Protein AF-A0A1H7PG62-F1 (afdb_monomer)

Radius of gyration: 39.24 Å; Cα contacts (8 Å, |Δi|>4): 156; chains: 1; bounding box: 81×59×116 Å

Secondary structure (DSSP, 8-state):
------PPPHHHHHHHHHHHHHHHHHHHHHHHHHHHHHHHHHHHHHHHHHHHHHHHH-S-TT--S---HHHHHHHHHHHHHHHHHHHHHHHHHHHHHHHHHHHHHHHHSTTHHHHHT--HHHHHHHHHHHHHHHHHHHHHHHHHHHHHHHHHHHHHHHHS-GGG----TTS-HHHHHHHHHHHHHHHHHHH-TTSHHHHHHHHHHHHHHHHHHHTTSTT----HHHHHHHHHHHHHHHHHHHHHHHTS------

Sequence (254 aa):
MTLPARFRSLDRDRETDLDRLGPLYRHLEQALAGIERESAGLSRRLDEARTRAAALLGNEDGIYFEREPADEARLVEAEAQMMAAFRRLEQLRAQRSMLAAWRTEIEDTGIGGALRGGTRASRWLSRLVRLVRARMAAIRRLSRFSGWALMLVIVYATLSGIEQRPSVSWLIPDLERGLAFLAAAAAFAIGYPRQRFLIFAVGLAAVISLELAQNWSPTRHGTIHDVWIKAIGLGLGFALVSGVERLKPSARSL

Solvent-accessible surface area (backbone atoms only — not comparable to full-atom values): 14200 Å² total; per-residue (Å²): 137,81,78,84,75,80,71,82,54,69,69,61,52,51,51,52,50,47,64,64,45,42,62,54,55,52,51,50,53,51,49,51,54,46,48,51,52,51,46,56,54,52,50,52,53,47,52,54,51,51,53,51,51,55,62,73,65,56,90,70,92,80,84,84,84,80,74,58,72,72,56,53,53,52,48,55,51,50,50,52,52,49,53,51,51,53,53,51,48,52,52,47,51,55,51,45,53,54,55,50,51,53,50,50,58,51,45,73,37,101,55,19,68,68,53,69,60,54,56,71,66,50,60,56,50,53,49,49,51,50,50,52,52,50,50,53,51,48,52,23,51,54,22,39,53,50,18,53,51,45,48,52,50,50,51,47,56,60,72,46,56,84,92,71,43,90,72,59,9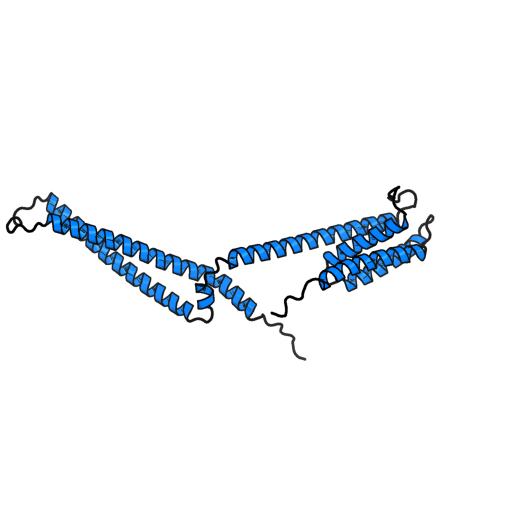4,89,56,57,74,61,55,53,46,17,50,51,30,16,52,27,29,30,22,38,36,59,34,37,72,90,46,40,69,59,52,51,54,53,48,51,52,47,49,53,52,54,36,59,55,25,59,75,38,98,88,45,72,54,50,74,66,60,46,51,40,36,50,49,15,31,50,50,16,41,47,53,59,55,48,61,58,68,70,50,78,76,94,78,85,131

Organism: NCBI:txid1036779

Mean predicted aligned error: 15.24 Å

Foldseek 3Di:
DDDPPVDDDPVVVLVVVCVVCLVVLVVLVVVLVVLVVVLVVLVVVLVVLVVVVVVVVDPDPDPPPDDDVVVVVVVVVSVVVSVVSVVVSVVSVVVNVVSVVVLVVCLPPPCNVVSVVNPPVVVVVVVVVVVVVVVLLVLLVVLVVVLVVLVVLLLCLLQDAPVPHDDDVPDDPLVVLLQSLLSSLLSNCSNCVPCSVVSLVVQLVVLVVSLVSQCVPPRGHRDPSSSVSSNNSNVNSSCVNVVVVVPPPPPPDD

Structure (mmCIF, N/CA/C/O backbone):
data_AF-A0A1H7PG62-F1
#
_entry.id   AF-A0A1H7PG62-F1
#
loop_
_atom_site.group_PDB
_atom_site.id
_atom_site.type_symbol
_atom_site.label_atom_id
_atom_site.label_alt_id
_atom_site.label_comp_id
_atom_site.label_asym_id
_atom_site.label_entity_id
_atom_site.label_seq_id
_atom_site.pdbx_PDB_ins_code
_atom_site.Cartn_x
_atom_site.Cartn_y
_atom_site.Cartn_z
_atom_site.occupancy
_atom_site.B_iso_or_equiv
_atom_site.auth_seq_id
_atom_site.auth_comp_id
_atom_site.auth_asym_id
_atom_site.auth_atom_id
_atom_site.pdbx_PDB_model_num
ATOM 1 N N . MET A 1 1 ? 8.644 -34.314 -16.009 1.00 48.16 1 MET A N 1
ATOM 2 C CA . MET A 1 1 ? 7.999 -32.994 -16.189 1.00 48.16 1 MET A CA 1
ATOM 3 C C . MET A 1 1 ? 7.404 -32.558 -14.858 1.00 48.16 1 MET A C 1
ATOM 5 O O . MET A 1 1 ? 6.340 -33.031 -14.492 1.00 48.16 1 MET A O 1
ATOM 9 N N . THR A 1 2 ? 8.106 -31.724 -14.095 1.00 50.59 2 THR A N 1
ATOM 10 C CA . THR A 1 2 ? 7.569 -31.106 -12.877 1.00 50.59 2 THR A CA 1
ATOM 11 C C . THR A 1 2 ? 6.875 -29.808 -13.281 1.00 50.59 2 THR A C 1
ATOM 13 O O . THR A 1 2 ? 7.507 -28.890 -13.798 1.00 50.59 2 THR A O 1
ATOM 16 N N . LEU A 1 3 ? 5.552 -29.742 -13.126 1.00 51.62 3 LEU A N 1
ATOM 17 C CA . LEU A 1 3 ? 4.810 -28.496 -13.320 1.00 51.62 3 LEU A CA 1
ATOM 18 C C . LEU A 1 3 ? 5.378 -27.452 -12.343 1.00 51.62 3 LEU A C 1
ATOM 20 O O . LEU A 1 3 ? 5.393 -27.725 -11.140 1.00 51.62 3 LEU A O 1
ATOM 24 N N . PRO A 1 4 ? 5.828 -26.261 -12.786 1.00 55.72 4 PRO A N 1
ATOM 25 C CA . PRO A 1 4 ? 6.241 -25.217 -11.866 1.00 55.72 4 PRO A CA 1
ATOM 26 C C . PRO A 1 4 ? 4.971 -24.543 -11.341 1.00 55.72 4 PRO A C 1
ATOM 28 O O . PRO A 1 4 ? 4.639 -23.417 -11.711 1.00 55.72 4 PRO A O 1
ATOM 31 N N . ALA A 1 5 ? 4.215 -25.255 -10.507 1.00 60.06 5 ALA A N 1
ATOM 32 C CA . ALA A 1 5 ? 3.120 -24.670 -9.760 1.00 60.06 5 ALA A CA 1
ATOM 33 C C . ALA A 1 5 ? 3.737 -23.648 -8.803 1.00 60.06 5 ALA A C 1
ATOM 35 O O . ALA A 1 5 ? 4.385 -23.973 -7.808 1.00 60.06 5 ALA A O 1
ATOM 36 N N . ARG A 1 6 ? 3.627 -22.374 -9.174 1.00 63.31 6 ARG A N 1
ATOM 37 C CA . ARG A 1 6 ? 4.188 -21.263 -8.417 1.00 63.31 6 ARG A CA 1
ATOM 38 C C . ARG A 1 6 ? 3.235 -20.954 -7.267 1.00 63.31 6 ARG A C 1
ATOM 40 O O . ARG A 1 6 ? 2.427 -20.033 -7.358 1.00 63.31 6 ARG A O 1
ATOM 47 N N . PHE A 1 7 ? 3.293 -21.768 -6.217 1.00 63.12 7 PHE A N 1
ATOM 48 C CA . PHE A 1 7 ? 2.479 -21.566 -5.025 1.00 63.12 7 PHE A CA 1
ATOM 49 C C . PHE A 1 7 ? 2.786 -20.205 -4.392 1.00 63.12 7 PHE A C 1
ATOM 51 O O . PHE A 1 7 ? 3.899 -19.667 -4.485 1.00 63.12 7 PHE A O 1
ATOM 58 N N . ARG A 1 8 ? 1.752 -19.601 -3.808 1.00 67.69 8 ARG A N 1
ATOM 59 C CA . ARG A 1 8 ? 1.872 -18.325 -3.111 1.00 67.69 8 ARG A CA 1
ATOM 60 C C . ARG A 1 8 ? 2.783 -18.500 -1.886 1.00 67.69 8 ARG A C 1
ATOM 62 O O . ARG A 1 8 ? 2.913 -19.588 -1.343 1.00 67.69 8 ARG A O 1
ATOM 69 N N . SER A 1 9 ? 3.502 -17.439 -1.521 1.00 80.31 9 SER A N 1
ATOM 70 C CA . SER A 1 9 ? 4.422 -17.470 -0.379 1.00 80.31 9 SER A CA 1
ATOM 71 C C . SER A 1 9 ? 3.637 -17.304 0.918 1.00 80.31 9 SER A C 1
ATOM 73 O O . SER A 1 9 ? 2.816 -16.388 0.991 1.00 80.31 9 SER A O 1
ATOM 75 N N . LEU A 1 10 ? 3.975 -18.087 1.945 1.00 76.69 10 LEU A N 1
ATOM 76 C CA . LEU A 1 10 ? 3.340 -18.047 3.270 1.00 76.69 10 LEU A CA 1
ATOM 77 C C . LEU A 1 10 ? 3.251 -16.626 3.853 1.00 76.69 10 LEU A C 1
ATOM 79 O O . LEU A 1 10 ? 2.226 -16.249 4.410 1.00 76.69 10 LEU A O 1
ATOM 83 N N . ASP A 1 11 ? 4.276 -15.795 3.644 1.00 70.00 11 ASP A N 1
ATOM 84 C CA . ASP A 1 11 ? 4.278 -14.402 4.116 1.00 70.00 11 ASP A CA 1
ATOM 85 C C . ASP A 1 11 ? 3.195 -13.536 3.460 1.00 70.00 11 ASP A C 1
ATOM 87 O O . ASP A 1 11 ? 2.606 -12.674 4.106 1.00 70.00 11 ASP A O 1
ATOM 91 N N . ARG A 1 12 ? 2.891 -13.779 2.178 1.00 71.88 12 ARG A N 1
ATOM 92 C CA . ARG A 1 12 ? 1.843 -13.034 1.463 1.00 71.88 12 ARG A CA 1
ATOM 93 C C . ARG A 1 12 ? 0.452 -13.496 1.856 1.00 71.88 12 ARG A C 1
ATOM 95 O O . ARG A 1 12 ? -0.483 -12.707 1.739 1.00 71.88 12 ARG A O 1
ATOM 102 N N . ASP A 1 13 ? 0.298 -14.763 2.221 1.00 80.19 13 ASP A N 1
ATOM 103 C CA . ASP A 1 13 ? -0.968 -15.287 2.737 1.00 80.19 13 ASP A CA 1
ATOM 104 C C . ASP A 1 13 ? -1.240 -14.692 4.115 1.00 80.19 13 ASP A C 1
ATOM 106 O O . ASP A 1 13 ? -2.254 -14.021 4.286 1.00 80.19 13 ASP A O 1
ATOM 110 N N . ARG A 1 14 ? -0.244 -14.734 5.011 1.00 79.38 14 ARG A N 1
ATOM 111 C CA . ARG A 1 14 ? -0.286 -14.050 6.312 1.00 79.38 14 ARG A CA 1
ATOM 112 C C . ARG A 1 14 ? -0.610 -12.560 6.196 1.00 79.38 14 ARG A C 1
ATOM 114 O O . ARG A 1 14 ? -1.461 -12.069 6.927 1.00 79.38 14 ARG A O 1
ATOM 121 N N . GLU A 1 15 ? 0.030 -11.830 5.278 1.00 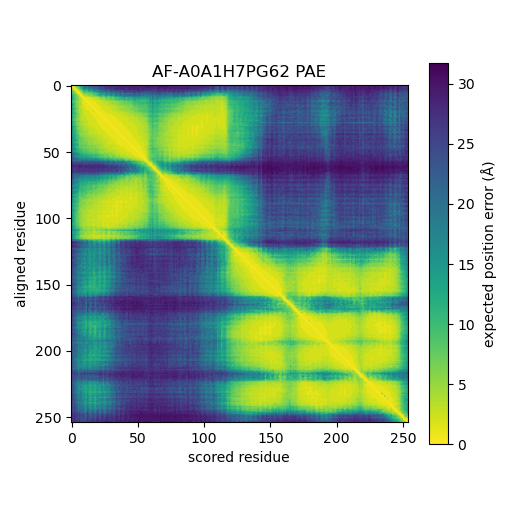76.00 15 GLU A N 1
ATOM 122 C CA . GLU A 1 15 ? -0.257 -10.402 5.054 1.00 76.00 15 GLU A CA 1
ATOM 123 C C . GLU A 1 15 ? -1.718 -10.172 4.633 1.00 76.00 15 GLU A C 1
ATOM 125 O O . GLU A 1 15 ? -2.379 -9.270 5.140 1.00 76.00 15 GLU A O 1
ATOM 130 N N . THR A 1 16 ? -2.254 -11.019 3.749 1.00 81.31 16 THR A N 1
ATOM 131 C CA . THR A 1 16 ? -3.657 -10.921 3.318 1.00 81.31 16 THR A CA 1
ATOM 132 C C . THR A 1 16 ? -4.640 -11.283 4.423 1.00 81.31 16 THR A C 1
ATOM 134 O O . THR A 1 16 ? -5.680 -10.636 4.536 1.00 81.31 16 THR A O 1
ATOM 137 N N . ASP A 1 17 ? -4.318 -12.270 5.253 1.00 83.31 17 ASP A N 1
ATOM 138 C CA . ASP A 1 17 ? -5.157 -12.654 6.386 1.00 83.31 17 ASP A CA 1
ATOM 139 C C . ASP A 1 17 ? -5.185 -11.548 7.446 1.00 83.31 17 ASP A C 1
ATOM 141 O O . ASP A 1 17 ? -6.256 -11.190 7.937 1.00 83.31 17 ASP A O 1
ATOM 145 N N . LEU A 1 18 ? -4.044 -10.909 7.722 1.00 82.94 18 LEU A N 1
ATOM 146 C CA . LEU A 1 18 ? -3.975 -9.743 8.607 1.00 82.94 18 LEU A CA 1
ATOM 147 C C . LEU A 1 18 ? -4.741 -8.536 8.052 1.00 82.94 18 LEU A C 1
ATOM 149 O O . LEU A 1 18 ? -5.418 -7.842 8.815 1.00 82.94 18 LEU A O 1
ATOM 153 N N . ASP A 1 19 ? -4.678 -8.290 6.742 1.00 81.38 19 ASP A N 1
ATOM 154 C CA . ASP A 1 19 ? -5.435 -7.212 6.096 1.00 81.38 19 ASP A CA 1
ATOM 155 C C . ASP A 1 19 ? -6.952 -7.439 6.183 1.00 81.38 19 ASP A C 1
ATOM 157 O O . ASP A 1 19 ? -7.709 -6.487 6.397 1.00 81.38 19 ASP A O 1
ATOM 161 N N . ARG A 1 20 ? -7.403 -8.693 6.052 1.00 85.00 20 ARG A N 1
ATOM 162 C CA . ARG A 1 20 ? -8.822 -9.074 6.137 1.00 85.00 20 ARG A CA 1
ATOM 163 C C . ARG A 1 20 ? -9.346 -9.072 7.572 1.00 85.00 20 ARG A C 1
ATOM 165 O O . ARG A 1 20 ? -10.411 -8.515 7.828 1.00 85.00 20 ARG A O 1
ATOM 172 N N . LEU A 1 21 ? -8.612 -9.681 8.504 1.00 87.44 21 LEU A N 1
ATOM 173 C CA . LEU A 1 21 ? -9.067 -9.917 9.879 1.00 87.44 21 LEU A CA 1
ATOM 174 C C . LEU A 1 21 ? -8.742 -8.755 10.824 1.00 87.44 21 LEU A C 1
ATOM 176 O O . LEU A 1 21 ? -9.465 -8.517 11.789 1.00 87.44 21 LEU A O 1
ATOM 180 N N . GLY A 1 22 ? -7.705 -7.969 10.527 1.00 87.00 22 GLY A N 1
ATOM 181 C CA . GLY A 1 22 ? -7.295 -6.822 11.338 1.00 87.00 22 GLY A CA 1
ATOM 182 C C . GLY A 1 22 ? -8.402 -5.787 11.596 1.00 87.00 22 GLY A C 1
ATOM 183 O O . GLY A 1 22 ? -8.528 -5.320 12.730 1.00 87.00 22 GLY A O 1
ATOM 184 N N . PRO A 1 23 ? -9.210 -5.375 10.598 1.00 87.62 23 PRO A N 1
ATOM 185 C CA . PRO A 1 23 ? -10.358 -4.496 10.821 1.00 87.62 23 PRO A CA 1
ATOM 186 C C . PRO A 1 23 ? -11.420 -5.092 11.750 1.00 87.62 23 PRO A C 1
ATOM 188 O O . PRO A 1 23 ? -11.918 -4.370 12.611 1.00 87.62 23 PRO A O 1
ATOM 191 N N . LEU A 1 24 ? -11.721 -6.386 11.608 1.00 90.38 24 LEU A N 1
ATOM 192 C CA . LEU A 1 24 ? -12.716 -7.081 12.429 1.00 90.38 24 LEU A CA 1
ATOM 193 C C . LEU A 1 24 ? -12.254 -7.173 13.882 1.00 90.38 24 LEU A C 1
ATOM 195 O O . LEU A 1 24 ? -12.990 -6.778 14.782 1.00 90.38 24 LEU A O 1
ATOM 199 N N . TYR A 1 25 ? -10.999 -7.575 14.102 1.00 90.19 25 TYR A N 1
ATOM 200 C CA . TYR A 1 25 ? -10.407 -7.627 15.438 1.00 90.19 25 TYR A CA 1
ATOM 201 C C . TYR A 1 25 ? -10.409 -6.248 16.120 1.00 90.19 25 TYR A C 1
ATOM 203 O O . TYR A 1 25 ? -10.746 -6.123 17.292 1.00 90.19 25 TYR A O 1
ATOM 211 N N . ARG A 1 26 ? -10.128 -5.164 15.382 1.00 88.50 26 ARG A N 1
ATOM 212 C CA . ARG A 1 26 ? -10.239 -3.803 15.940 1.00 88.50 26 ARG A CA 1
ATOM 213 C C . ARG A 1 26 ? -11.667 -3.423 16.317 1.00 88.50 26 ARG A C 1
ATOM 215 O O . ARG A 1 26 ? -11.846 -2.715 17.302 1.00 88.50 26 ARG A O 1
ATOM 222 N N . HIS A 1 27 ? -12.658 -3.832 15.529 1.00 93.25 27 HIS A N 1
ATOM 223 C CA . HIS A 1 27 ? -14.054 -3.541 15.839 1.00 93.25 27 HIS A CA 1
ATOM 224 C C . HIS A 1 27 ? -14.521 -4.321 17.075 1.00 93.25 27 HIS A C 1
ATOM 226 O O . HIS A 1 27 ? -15.198 -3.754 17.928 1.00 93.25 27 HIS A O 1
ATOM 232 N N . LEU A 1 28 ? -14.065 -5.569 17.220 1.00 93.44 28 LEU A N 1
ATOM 233 C CA . LEU A 1 28 ? -14.249 -6.383 18.421 1.00 93.44 28 LEU A CA 1
ATOM 234 C C . LEU A 1 28 ? -13.672 -5.692 19.668 1.00 93.44 28 LEU A C 1
ATOM 236 O O . LEU A 1 28 ? -14.391 -5.494 20.645 1.00 93.44 28 LEU A O 1
ATOM 240 N N . GLU A 1 29 ? -12.413 -5.243 19.613 1.00 92.62 29 GLU A N 1
ATOM 241 C CA . GLU A 1 29 ? -11.776 -4.509 20.720 1.00 92.62 29 GLU A CA 1
ATOM 242 C C . GLU A 1 29 ? -12.514 -3.204 21.057 1.00 92.62 29 GLU A C 1
ATOM 244 O O . GLU A 1 29 ? -12.697 -2.858 22.225 1.00 92.62 29 GLU A O 1
ATOM 249 N N . GLN A 1 30 ? -12.974 -2.471 20.039 1.00 94.31 30 GLN A N 1
ATOM 250 C CA . GLN A 1 30 ? -13.764 -1.254 20.233 1.00 94.31 30 GLN A CA 1
ATOM 251 C C . GLN A 1 30 ? -15.110 -1.538 20.903 1.00 94.31 30 GLN A C 1
ATOM 253 O O . GLN A 1 30 ? -15.516 -0.766 21.774 1.00 94.31 30 GLN A O 1
ATOM 258 N N . ALA A 1 31 ? -15.786 -2.621 20.515 1.00 96.31 31 ALA A N 1
ATOM 259 C CA . ALA A 1 31 ? -17.048 -3.045 21.107 1.00 96.31 31 ALA A CA 1
ATOM 260 C C . ALA A 1 31 ? -16.864 -3.460 22.573 1.00 96.31 31 ALA A C 1
ATOM 262 O O . ALA A 1 31 ? -17.598 -2.974 23.432 1.00 96.31 31 ALA A O 1
ATOM 263 N N . LEU A 1 32 ? -15.834 -4.259 22.879 1.00 95.81 32 LEU A N 1
ATOM 264 C CA . LEU A 1 32 ? -15.470 -4.629 24.251 1.00 95.81 32 LEU A CA 1
ATOM 265 C C . LEU A 1 32 ? -15.210 -3.390 25.121 1.00 95.81 32 LEU A C 1
ATOM 267 O O . LEU A 1 32 ? -15.830 -3.236 26.173 1.00 95.81 32 LEU A O 1
ATOM 271 N N . ALA A 1 33 ? -14.381 -2.455 24.649 1.00 94.81 33 ALA A N 1
ATOM 272 C CA . ALA A 1 33 ? -14.114 -1.204 25.363 1.00 94.81 33 ALA A CA 1
ATOM 273 C C . ALA A 1 33 ? -15.368 -0.314 25.501 1.00 94.81 33 ALA A C 1
ATOM 275 O O . ALA A 1 33 ? -15.514 0.426 26.474 1.00 94.81 33 ALA A O 1
ATOM 276 N N . GLY A 1 34 ? -16.276 -0.351 24.521 1.00 97.12 34 GLY A N 1
ATOM 277 C CA . GLY A 1 34 ? -17.573 0.325 24.572 1.00 97.12 34 GLY A CA 1
ATOM 278 C C . GLY A 1 34 ? -18.464 -0.218 25.686 1.00 97.12 34 GLY A C 1
ATOM 279 O O . GLY A 1 34 ? -18.932 0.561 26.516 1.00 97.12 34 GLY A O 1
ATOM 280 N N . ILE A 1 35 ? -18.618 -1.542 25.745 1.00 97.44 35 ILE A N 1
ATOM 281 C CA . ILE A 1 35 ? -19.384 -2.246 26.781 1.00 97.44 35 ILE A CA 1
ATOM 282 C C . ILE A 1 35 ? -18.805 -1.959 28.170 1.00 97.44 35 ILE A C 1
ATOM 284 O O . ILE A 1 35 ? -19.553 -1.661 29.099 1.00 97.44 35 ILE A O 1
ATOM 288 N N . GLU A 1 36 ? -17.478 -1.983 28.323 1.00 96.69 36 GLU A N 1
ATOM 289 C CA . GLU A 1 36 ? -16.827 -1.661 29.598 1.00 96.69 36 GLU A CA 1
ATOM 290 C C . GLU A 1 36 ? -17.145 -0.238 30.062 1.00 96.69 36 GLU A C 1
ATOM 292 O O . GLU A 1 36 ? -17.580 -0.046 31.198 1.00 96.69 36 GLU A O 1
ATOM 297 N N . ARG A 1 37 ? -17.020 0.756 29.174 1.00 97.50 37 ARG A N 1
ATOM 298 C CA . ARG A 1 37 ? -17.374 2.149 29.493 1.00 97.50 37 ARG A CA 1
ATOM 299 C C . ARG A 1 37 ? -18.849 2.313 29.847 1.00 97.50 37 ARG A C 1
ATOM 301 O O . ARG A 1 37 ? -19.157 3.024 30.804 1.00 97.50 37 ARG A O 1
ATOM 308 N N . GLU A 1 38 ? -19.751 1.677 29.099 1.00 96.75 38 GLU A N 1
ATOM 309 C CA . GLU A 1 38 ? -21.191 1.730 29.376 1.00 96.75 38 GLU A CA 1
ATOM 310 C C . GLU A 1 38 ? -21.502 1.101 30.737 1.00 96.75 38 GLU A C 1
ATOM 312 O O . GLU A 1 38 ? -22.170 1.727 31.559 1.00 96.75 38 GLU A O 1
ATOM 317 N N . SER A 1 39 ? -20.949 -0.085 31.014 1.00 96.31 39 SER A N 1
ATOM 318 C CA . SER A 1 39 ? -21.141 -0.794 32.282 1.00 96.31 39 SER A CA 1
ATOM 319 C C . SER A 1 39 ? -20.614 0.006 33.481 1.00 96.31 39 SER A C 1
ATOM 321 O O . SER A 1 39 ? -21.334 0.175 34.463 1.00 96.31 39 SER A O 1
ATOM 323 N N . ALA A 1 40 ? -19.417 0.597 33.382 1.00 95.19 40 ALA A N 1
ATOM 324 C CA . ALA A 1 40 ? -18.850 1.460 34.418 1.00 95.19 40 ALA A CA 1
ATOM 325 C C . ALA A 1 40 ? -19.659 2.754 34.621 1.00 95.19 40 ALA A C 1
ATOM 327 O O . ALA A 1 40 ? -19.806 3.234 35.744 1.00 95.19 40 ALA A O 1
ATOM 328 N N . GLY A 1 41 ? -20.191 3.345 33.546 1.00 95.38 41 GLY A N 1
ATOM 329 C CA . GLY A 1 41 ? -21.073 4.510 33.640 1.00 95.38 41 GLY A CA 1
ATOM 330 C C . GLY A 1 41 ? -22.413 4.183 34.298 1.00 95.38 41 GLY A C 1
ATOM 331 O O . GLY A 1 41 ? -22.883 4.942 35.141 1.00 95.38 41 GLY A O 1
ATOM 332 N N . LEU A 1 42 ? -23.016 3.052 33.931 1.00 95.38 42 LEU A N 1
ATOM 333 C CA . LEU A 1 42 ? -24.302 2.615 34.464 1.00 95.38 42 LEU A CA 1
ATOM 334 C C . LEU A 1 42 ? -24.195 2.176 35.930 1.00 95.38 42 LEU A C 1
ATOM 336 O O . LEU A 1 42 ? -25.061 2.546 36.715 1.00 95.38 42 LEU A O 1
ATOM 340 N N . SER A 1 43 ? -23.118 1.478 36.310 1.00 94.88 43 SER A N 1
ATOM 341 C CA . SER A 1 43 ? -22.855 1.092 37.704 1.00 94.88 43 SER A CA 1
ATOM 342 C C . SER A 1 43 ? -22.741 2.315 38.611 1.00 94.88 43 SER A C 1
ATOM 344 O O . SER A 1 43 ? -23.437 2.382 39.614 1.00 94.88 43 SER A O 1
ATOM 346 N N . ARG A 1 44 ? -21.960 3.332 38.215 1.00 94.12 44 ARG A N 1
ATOM 347 C CA . ARG A 1 44 ? -21.835 4.573 39.000 1.00 94.12 44 ARG A CA 1
ATOM 348 C C . ARG A 1 44 ? -23.177 5.271 39.211 1.00 94.12 44 ARG A C 1
ATOM 350 O O . ARG A 1 44 ? -23.500 5.639 40.331 1.00 94.12 44 ARG A O 1
ATOM 357 N N . ARG A 1 45 ? -23.987 5.408 38.152 1.00 92.88 45 ARG A N 1
ATOM 358 C CA . ARG A 1 45 ? -25.323 6.023 38.259 1.00 92.88 45 ARG A CA 1
ATOM 359 C C . ARG A 1 45 ? -26.273 5.218 39.147 1.00 92.88 45 ARG A C 1
ATOM 361 O O . ARG A 1 45 ? -27.109 5.806 39.825 1.00 92.88 45 ARG A O 1
ATOM 368 N N . LEU A 1 46 ? -26.160 3.891 39.129 1.00 93.44 46 LEU A N 1
ATOM 369 C CA . LEU A 1 46 ? -26.943 3.010 39.990 1.00 93.44 46 LEU A CA 1
ATOM 370 C C . LEU A 1 46 ? -26.537 3.159 41.462 1.00 93.44 46 LEU A C 1
ATOM 372 O O . LEU A 1 46 ? -27.414 3.255 42.318 1.00 93.44 46 LEU A O 1
ATOM 376 N N . ASP A 1 47 ? -25.237 3.244 41.745 1.00 90.81 47 ASP A N 1
ATOM 377 C CA . ASP A 1 47 ? -24.723 3.496 43.094 1.00 90.81 47 ASP A CA 1
ATOM 378 C C . ASP A 1 47 ? -25.183 4.872 43.606 1.00 90.81 47 ASP A C 1
ATOM 380 O O . ASP A 1 47 ? -25.720 4.973 44.706 1.00 90.81 47 ASP A O 1
ATOM 384 N N . GLU A 1 48 ? -25.102 5.918 42.777 1.00 89.19 48 GLU A N 1
ATOM 385 C CA . GLU A 1 48 ? -25.615 7.260 43.095 1.00 89.19 48 GLU A CA 1
ATOM 386 C C . GLU A 1 48 ? -27.132 7.275 43.355 1.00 89.19 48 GLU A C 1
ATOM 388 O O . GLU A 1 48 ? -27.615 7.988 44.240 1.00 89.19 48 GLU A O 1
ATOM 393 N N . ALA A 1 49 ? -27.911 6.519 42.574 1.00 86.12 49 ALA A N 1
ATOM 394 C CA . ALA A 1 49 ? -29.348 6.370 42.794 1.00 86.12 49 ALA A CA 1
ATOM 395 C C . ALA A 1 49 ? -29.630 5.667 44.128 1.00 86.12 49 ALA A C 1
ATOM 397 O O . ALA A 1 49 ? -30.454 6.140 44.909 1.00 86.12 49 ALA A O 1
ATOM 398 N N . ARG A 1 50 ? -28.883 4.600 44.435 1.00 85.75 50 ARG A N 1
ATOM 399 C CA . ARG A 1 50 ? -29.004 3.850 45.688 1.00 85.75 50 ARG A CA 1
ATOM 400 C C . ARG A 1 50 ? -28.639 4.695 46.909 1.00 85.75 50 ARG A C 1
ATOM 402 O O . ARG A 1 50 ? -29.367 4.662 47.896 1.00 85.75 50 ARG A O 1
ATOM 409 N N . THR A 1 51 ? -27.555 5.469 46.853 1.00 87.12 51 THR A N 1
ATOM 410 C CA . THR A 1 51 ? -27.153 6.367 47.949 1.00 87.12 51 THR A CA 1
ATOM 411 C C . THR A 1 51 ? -28.199 7.452 48.199 1.00 87.12 51 THR A C 1
ATOM 413 O O . THR A 1 51 ? -28.521 7.731 49.351 1.00 87.12 51 THR A O 1
ATOM 416 N N . ARG A 1 52 ? -28.781 8.033 47.139 1.00 80.56 52 ARG A N 1
ATOM 417 C CA . ARG A 1 52 ? -29.869 9.016 47.278 1.00 80.56 52 ARG A CA 1
ATOM 418 C C . ARG A 1 52 ? -31.139 8.402 47.862 1.00 80.56 52 ARG A C 1
ATOM 420 O O . ARG A 1 52 ? -31.732 9.004 48.748 1.00 80.56 52 ARG A O 1
ATOM 427 N N . ALA A 1 53 ? -31.525 7.207 47.415 1.00 77.88 53 ALA A N 1
ATOM 428 C CA . ALA A 1 53 ? -32.669 6.491 47.977 1.00 77.88 53 ALA A CA 1
ATOM 429 C C . ALA A 1 53 ? -32.463 6.170 49.469 1.00 77.88 53 ALA A C 1
ATOM 431 O O . ALA A 1 53 ? -33.367 6.383 50.268 1.00 77.88 53 ALA A O 1
ATOM 432 N N . ALA A 1 54 ? -31.257 5.742 49.861 1.00 78.81 54 ALA A N 1
ATOM 433 C CA . ALA A 1 54 ? -30.915 5.499 51.263 1.00 78.81 54 ALA A CA 1
ATOM 434 C C . ALA A 1 54 ? -30.983 6.776 52.120 1.00 78.81 54 ALA A C 1
ATOM 436 O O . ALA A 1 54 ? -31.464 6.727 53.247 1.00 78.81 54 ALA A O 1
ATOM 437 N N . ALA A 1 55 ? -30.554 7.924 51.583 1.00 74.94 55 ALA A N 1
ATOM 438 C CA . ALA A 1 55 ? -30.664 9.208 52.275 1.00 74.94 55 ALA A CA 1
ATOM 439 C C . ALA A 1 55 ? -32.125 9.659 52.465 1.00 74.94 55 ALA A C 1
ATOM 441 O O . ALA A 1 55 ? -32.446 10.242 53.494 1.00 74.94 55 ALA A O 1
ATOM 442 N N . LEU A 1 56 ? -33.003 9.374 51.495 1.00 68.50 56 LEU A N 1
ATOM 443 C CA . LEU A 1 56 ? -34.436 9.689 51.570 1.00 68.50 56 LEU A CA 1
ATOM 444 C C . LEU A 1 56 ? -35.210 8.765 52.518 1.00 68.50 56 LEU A C 1
ATOM 446 O O . LEU A 1 56 ? -36.224 9.179 53.068 1.00 68.50 56 LEU A O 1
ATOM 450 N N . LEU A 1 57 ? -34.760 7.520 52.691 1.00 65.75 57 LEU A N 1
ATOM 451 C CA . LEU A 1 57 ? -35.394 6.561 53.597 1.00 65.75 57 LEU A CA 1
ATOM 452 C C . LEU A 1 57 ? -35.170 6.905 55.077 1.00 65.75 57 LEU A C 1
ATOM 454 O O . LEU A 1 57 ? -36.038 6.585 55.879 1.00 65.75 57 LEU A O 1
ATOM 458 N N . GLY A 1 58 ? -34.083 7.612 55.418 1.00 59.31 58 GLY A N 1
ATOM 459 C CA . GLY A 1 58 ? -33.798 8.049 56.789 1.00 59.31 58 GLY A CA 1
ATOM 460 C C . GLY A 1 58 ? -33.591 6.887 57.774 1.00 59.31 58 GLY A C 1
ATOM 461 O O . GLY A 1 58 ? -33.901 5.736 57.494 1.00 59.31 58 GLY A O 1
ATOM 462 N N . ASN A 1 59 ? -33.030 7.178 58.947 1.00 58.62 59 ASN A N 1
ATOM 463 C CA . ASN A 1 59 ? -32.848 6.199 60.033 1.00 58.62 59 ASN A CA 1
ATOM 464 C C . ASN A 1 59 ? -33.883 6.400 61.160 1.00 58.62 59 ASN A C 1
ATOM 466 O O . ASN A 1 59 ? -33.683 5.927 62.275 1.00 58.62 59 ASN A O 1
ATOM 470 N N . GLU A 1 60 ? -34.940 7.176 60.905 1.00 55.31 60 GLU A N 1
ATOM 471 C CA . GLU A 1 60 ? -35.934 7.539 61.913 1.00 55.31 60 GLU A CA 1
ATOM 472 C C . GLU A 1 60 ? -37.010 6.452 62.017 1.00 55.31 60 GLU A C 1
ATOM 474 O O . GLU A 1 60 ? -37.847 6.271 61.129 1.00 55.31 60 GLU A O 1
ATOM 479 N N . ASP A 1 61 ? -36.976 5.717 63.128 1.00 50.28 61 ASP A N 1
ATOM 480 C CA . ASP A 1 61 ? -38.000 4.749 63.509 1.00 50.28 61 ASP A CA 1
ATOM 481 C C . ASP A 1 61 ? -39.326 5.482 63.787 1.00 50.28 61 ASP A C 1
ATOM 483 O O . ASP A 1 61 ? -39.536 6.009 64.879 1.00 50.28 61 ASP A O 1
ATOM 487 N N . GLY A 1 62 ? -40.238 5.536 62.806 1.00 54.41 62 GLY A N 1
ATOM 488 C CA . GLY A 1 62 ? -41.625 5.941 63.082 1.00 54.41 62 GLY A CA 1
ATOM 489 C C . GLY A 1 62 ? -42.487 6.503 61.948 1.00 54.41 62 GLY A C 1
ATOM 490 O O . GLY A 1 62 ? -43.697 6.580 62.134 1.00 54.41 62 GLY A O 1
ATOM 491 N N . ILE A 1 63 ? -41.945 6.861 60.776 1.00 52.88 63 ILE A N 1
ATOM 492 C CA . ILE A 1 63 ? -42.701 7.599 59.732 1.00 52.88 63 ILE A CA 1
ATOM 493 C C . ILE A 1 63 ? -42.922 6.752 58.463 1.00 52.88 63 ILE A C 1
ATOM 495 O O . ILE A 1 63 ? -42.611 7.165 57.350 1.00 52.88 63 ILE A O 1
ATOM 499 N N . TYR A 1 64 ? -43.443 5.531 58.608 1.00 53.78 64 TYR A N 1
ATOM 500 C CA . TYR A 1 64 ? -43.761 4.663 57.457 1.00 53.78 64 TYR A CA 1
ATOM 501 C C . TYR A 1 64 ? -45.263 4.541 57.158 1.00 53.78 64 TYR A C 1
ATOM 503 O O . TYR A 1 64 ? -45.633 3.846 56.215 1.00 53.78 64 TYR A O 1
ATOM 511 N N . PHE A 1 65 ? -46.130 5.195 57.941 1.00 55.16 65 PHE A N 1
ATOM 512 C CA . PHE A 1 65 ? -47.575 4.929 57.914 1.00 55.16 65 PHE A CA 1
ATOM 513 C C . PHE A 1 65 ? -48.424 5.959 57.147 1.00 55.16 65 PHE A C 1
ATOM 515 O O . PHE A 1 65 ? -49.531 5.617 56.747 1.00 55.16 65 PHE A O 1
ATOM 522 N N . GLU A 1 66 ? -47.914 7.161 56.851 1.00 57.88 66 GLU A N 1
ATOM 523 C CA . GLU A 1 66 ? -48.617 8.169 56.033 1.00 57.88 66 GLU A CA 1
ATOM 524 C C . GLU A 1 66 ? -47.645 8.813 55.026 1.00 57.88 66 GLU A C 1
ATOM 526 O O . GLU A 1 66 ? -46.968 9.792 55.334 1.00 57.88 66 GLU A O 1
ATOM 531 N N . ARG A 1 67 ? -47.528 8.235 53.821 1.00 62.28 67 ARG A N 1
ATOM 532 C CA . ARG A 1 67 ? -46.748 8.811 52.708 1.00 62.28 67 ARG A CA 1
ATOM 533 C C . ARG A 1 67 ? -47.675 9.558 51.757 1.00 62.28 67 ARG A C 1
ATOM 535 O O . ARG A 1 67 ? -48.725 9.038 51.385 1.00 62.28 67 ARG A O 1
ATOM 542 N N . GLU A 1 68 ? -47.282 10.756 51.331 1.00 72.06 68 GLU A N 1
ATOM 543 C CA . GLU A 1 68 ? -48.020 11.490 50.304 1.00 72.06 68 GLU A CA 1
ATOM 544 C C . GLU A 1 68 ? -47.985 10.685 48.983 1.00 72.06 68 GLU A C 1
ATOM 546 O O . GLU A 1 68 ? -46.915 10.197 48.603 1.00 72.06 68 GLU A O 1
ATOM 551 N N . PRO A 1 69 ? -49.103 10.535 48.243 1.00 78.06 69 PRO A N 1
ATOM 552 C CA . PRO A 1 69 ? -49.155 9.702 47.032 1.00 78.06 69 PRO A CA 1
ATOM 553 C C . PRO A 1 69 ? -48.090 10.056 45.979 1.00 78.06 69 PRO A C 1
ATOM 555 O O . PRO A 1 69 ? -47.632 9.202 45.218 1.00 78.06 69 PRO A O 1
ATOM 558 N N . ALA A 1 70 ? -47.669 11.324 45.942 1.00 75.62 70 ALA A N 1
ATOM 559 C CA . ALA A 1 70 ? -46.614 11.812 45.059 1.00 75.62 70 ALA A CA 1
ATOM 560 C C . ALA A 1 70 ? -45.209 11.291 45.430 1.00 75.62 70 ALA A C 1
ATOM 562 O O . ALA A 1 70 ? -44.354 11.155 44.553 1.00 75.62 70 ALA A O 1
ATOM 563 N N . ASP A 1 71 ? -44.947 10.991 46.702 1.00 72.06 71 ASP A N 1
ATOM 564 C CA . ASP A 1 71 ? -43.674 10.425 47.164 1.00 72.06 71 ASP A CA 1
ATOM 565 C C . ASP A 1 71 ? -43.592 8.926 46.887 1.00 72.06 71 ASP A C 1
ATOM 567 O O . ASP A 1 71 ? -42.553 8.428 46.450 1.00 72.06 71 ASP A O 1
ATOM 571 N N . GLU A 1 72 ? -44.703 8.213 47.068 1.00 77.56 72 GLU A N 1
ATOM 572 C CA . GLU A 1 72 ? -44.810 6.794 46.730 1.00 77.56 72 GLU A CA 1
ATOM 573 C C . GLU A 1 72 ? -44.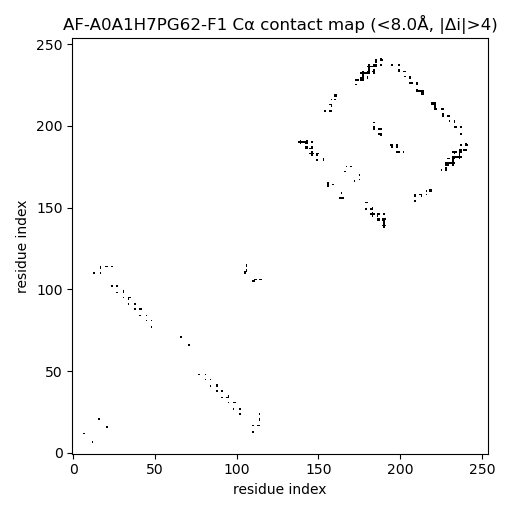612 6.560 45.224 1.00 77.56 72 GLU A C 1
ATOM 575 O O . GLU A 1 72 ? -43.804 5.717 44.830 1.00 77.56 72 GLU A O 1
ATOM 580 N N . ALA A 1 73 ? -45.241 7.379 44.372 1.00 79.88 73 ALA A N 1
ATOM 581 C CA . ALA A 1 73 ? -45.052 7.313 42.922 1.00 79.88 73 ALA A CA 1
ATOM 582 C C . ALA A 1 73 ? -43.583 7.529 42.502 1.00 79.88 73 ALA A C 1
ATOM 584 O O . ALA A 1 73 ? -43.070 6.808 41.643 1.00 79.88 73 ALA A O 1
ATOM 585 N N . ARG A 1 74 ? -42.881 8.478 43.140 1.00 77.50 74 ARG A N 1
ATOM 586 C CA . ARG A 1 74 ? -41.454 8.748 42.884 1.00 77.50 74 ARG A CA 1
ATOM 587 C C . ARG A 1 74 ? -40.555 7.576 43.278 1.00 77.50 74 ARG A C 1
ATOM 589 O O . ARG A 1 74 ? -39.578 7.299 42.582 1.00 77.50 74 ARG A O 1
ATOM 596 N N . LEU A 1 75 ? -40.874 6.882 44.368 1.00 76.75 75 LEU A N 1
ATOM 597 C CA . LEU A 1 75 ? -40.128 5.702 44.808 1.00 76.75 75 LEU A CA 1
ATOM 598 C C . LEU A 1 75 ? -40.336 4.514 43.872 1.00 76.75 75 LEU A C 1
ATOM 600 O O . LEU A 1 75 ? -39.356 3.888 43.472 1.00 76.75 75 LEU A O 1
ATOM 604 N N . VAL A 1 76 ? -41.577 4.258 43.455 1.00 84.06 76 VAL A N 1
ATOM 605 C CA . VAL A 1 76 ? -41.892 3.203 42.479 1.00 84.06 76 VAL A CA 1
ATOM 606 C C . VAL A 1 76 ? -41.172 3.455 41.151 1.00 84.06 76 VAL A C 1
ATOM 608 O O . VAL A 1 76 ? -40.595 2.533 40.569 1.00 84.06 76 VAL A O 1
ATOM 611 N N . GLU A 1 77 ? -41.147 4.704 40.676 1.00 83.19 77 GLU A N 1
ATOM 612 C CA . GLU A 1 77 ? -40.409 5.063 39.464 1.00 83.19 77 GLU A CA 1
ATOM 613 C C . GLU A 1 77 ? -38.895 4.850 39.633 1.00 83.19 77 GLU A C 1
ATOM 615 O O . GLU A 1 77 ? -38.248 4.268 38.756 1.00 83.19 77 GLU A O 1
ATOM 620 N N . ALA A 1 78 ? -38.325 5.258 40.771 1.00 82.00 78 ALA A N 1
ATOM 621 C CA . ALA A 1 78 ? -36.909 5.059 41.067 1.00 82.00 78 ALA A CA 1
ATOM 622 C C . ALA A 1 78 ? -36.534 3.567 41.131 1.00 82.00 78 ALA A C 1
ATOM 624 O O . ALA A 1 78 ? -35.542 3.156 40.523 1.00 82.00 78 ALA A O 1
ATOM 625 N N . GLU A 1 79 ? -37.340 2.734 41.794 1.00 86.62 79 GLU A N 1
ATOM 626 C CA . GLU A 1 79 ? -37.148 1.282 41.835 1.00 86.62 79 GLU A CA 1
ATOM 627 C C . GLU A 1 79 ? -37.235 0.657 40.439 1.00 86.62 79 GLU A C 1
ATOM 629 O O . GLU A 1 79 ? -36.370 -0.140 40.058 1.00 86.62 79 GLU A O 1
ATOM 634 N N . ALA A 1 80 ? -38.220 1.059 39.630 1.00 87.88 80 ALA A N 1
ATOM 635 C CA . ALA A 1 80 ? -38.361 0.585 38.256 1.00 87.88 80 ALA A CA 1
ATOM 636 C C . ALA A 1 80 ? -37.132 0.940 37.397 1.00 87.88 80 ALA A C 1
ATOM 638 O O . ALA A 1 80 ? -36.628 0.093 36.646 1.00 87.88 80 ALA A O 1
ATOM 639 N N . GLN A 1 81 ? -36.603 2.160 37.540 1.00 87.31 81 GLN A N 1
ATOM 640 C CA . GLN A 1 81 ? -35.378 2.599 36.866 1.00 87.31 81 GLN A CA 1
ATOM 641 C C . GLN A 1 81 ? -34.148 1.805 37.336 1.00 87.31 81 GLN A C 1
ATOM 643 O O . GLN A 1 81 ? -33.343 1.371 36.504 1.00 87.31 81 GLN A O 1
ATOM 648 N N . MET A 1 82 ? -34.012 1.542 38.640 1.00 90.38 82 MET A N 1
ATOM 649 C CA . MET A 1 82 ? -32.927 0.718 39.188 1.00 90.38 82 MET A CA 1
ATOM 650 C C . MET A 1 82 ? -32.994 -0.722 38.662 1.00 90.38 82 MET A C 1
ATOM 652 O O . MET A 1 82 ? -31.980 -1.267 38.221 1.00 90.38 82 MET A O 1
ATOM 656 N N . MET A 1 83 ? -34.184 -1.324 38.616 1.00 92.31 83 MET A N 1
ATOM 657 C CA . MET A 1 83 ? -34.383 -2.671 38.066 1.00 92.31 83 MET A CA 1
ATOM 658 C C . MET A 1 83 ? -34.081 -2.740 36.565 1.00 92.31 83 MET A C 1
ATOM 660 O O . MET A 1 83 ? -33.486 -3.710 36.085 1.00 92.31 83 MET A O 1
ATOM 664 N N . ALA A 1 84 ? -34.439 -1.709 35.794 1.00 92.00 84 ALA A N 1
ATOM 665 C CA . ALA A 1 84 ? -34.038 -1.604 34.392 1.00 92.00 84 ALA A CA 1
ATOM 666 C C . ALA A 1 84 ? -32.507 -1.523 34.236 1.00 92.00 84 ALA A C 1
ATOM 668 O O . ALA A 1 84 ? -31.942 -2.207 33.378 1.00 92.00 84 ALA A O 1
ATOM 669 N N . ALA A 1 85 ? -31.828 -0.756 35.095 1.00 93.00 85 ALA A N 1
ATOM 670 C CA . ALA A 1 85 ? -30.370 -0.660 35.099 1.00 93.00 85 ALA A CA 1
ATOM 671 C C . ALA A 1 85 ? -29.695 -2.005 35.425 1.00 93.00 85 ALA A C 1
ATOM 673 O O . ALA A 1 85 ? -28.763 -2.396 34.720 1.00 93.00 85 ALA A O 1
ATOM 674 N N . PHE A 1 86 ? -30.188 -2.752 36.421 1.00 94.81 86 PHE A N 1
ATOM 675 C CA . PHE A 1 86 ? -29.681 -4.093 36.741 1.00 94.81 86 PHE A CA 1
ATOM 676 C C . PHE A 1 86 ? -29.795 -5.057 35.555 1.00 94.81 86 PHE A C 1
ATOM 678 O O . PHE A 1 86 ? -28.800 -5.682 35.179 1.00 94.81 86 PHE A O 1
ATOM 685 N N . ARG A 1 87 ? -30.967 -5.116 34.907 1.00 95.88 87 ARG A N 1
ATOM 686 C CA . ARG A 1 87 ? -31.181 -5.954 33.712 1.00 95.88 87 ARG A CA 1
ATOM 687 C C . ARG A 1 87 ? -30.230 -5.587 32.575 1.00 95.88 87 ARG A C 1
ATOM 689 O O . ARG A 1 87 ? -29.651 -6.463 31.934 1.00 95.88 87 ARG A O 1
ATOM 696 N N . ARG A 1 88 ? -30.013 -4.289 32.337 1.00 96.38 88 ARG A N 1
ATOM 697 C CA . ARG A 1 88 ? -29.065 -3.829 31.314 1.00 96.38 88 ARG A CA 1
ATOM 698 C C . ARG A 1 88 ? -27.622 -4.203 31.658 1.00 96.38 88 ARG A C 1
ATOM 700 O O . ARG A 1 88 ? -26.892 -4.629 30.767 1.00 96.38 88 ARG A O 1
ATOM 707 N N . LEU A 1 89 ? -27.208 -4.090 32.923 1.00 96.94 89 LEU A N 1
ATOM 708 C CA . LEU A 1 89 ? -25.878 -4.529 33.365 1.00 96.94 89 LEU A CA 1
ATOM 709 C C . LEU A 1 89 ? -25.667 -6.028 33.126 1.00 96.94 89 LEU A C 1
ATOM 711 O O . LEU A 1 89 ? -24.593 -6.427 32.683 1.00 96.94 89 LEU A O 1
ATOM 715 N N . GLU A 1 90 ? -26.676 -6.856 33.384 1.00 96.62 90 GLU A N 1
ATOM 716 C CA . GLU A 1 90 ? -26.621 -8.294 33.113 1.00 96.62 90 GLU A CA 1
ATOM 717 C C . GLU A 1 90 ? -26.501 -8.594 31.612 1.00 96.62 90 GLU A C 1
ATOM 719 O O . GLU A 1 90 ? -25.623 -9.354 31.199 1.00 96.62 90 GLU A O 1
ATOM 724 N N . GLN A 1 91 ? -27.283 -7.904 30.776 1.00 97.56 91 GLN A N 1
ATOM 725 C CA . GLN A 1 91 ? -27.174 -8.007 29.320 1.00 97.56 91 GLN A CA 1
ATOM 726 C C . GLN A 1 91 ? -25.771 -7.620 28.819 1.00 97.56 91 GLN A C 1
ATOM 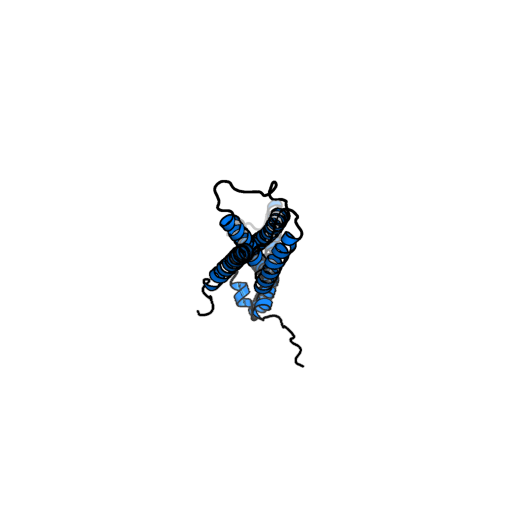728 O O . GLN A 1 91 ? -25.190 -8.327 27.994 1.00 97.56 91 GLN A O 1
ATOM 733 N N . LEU A 1 92 ? -25.196 -6.527 29.334 1.00 97.50 92 LEU A N 1
ATOM 734 C CA . LEU A 1 92 ? -23.838 -6.090 28.991 1.00 97.50 92 LEU A CA 1
ATOM 735 C C . LEU A 1 92 ? -22.775 -7.102 29.444 1.00 97.50 92 LEU A C 1
ATOM 737 O O . LEU A 1 92 ? -21.807 -7.333 28.718 1.00 97.50 92 LEU A O 1
ATOM 741 N N . ARG A 1 93 ? -22.951 -7.745 30.607 1.00 97.25 93 ARG A N 1
ATOM 742 C CA . ARG A 1 93 ? -22.059 -8.824 31.070 1.00 97.25 93 ARG A CA 1
ATOM 743 C C . ARG A 1 93 ? -22.099 -10.030 30.133 1.00 97.25 93 ARG A C 1
ATOM 745 O O . ARG A 1 93 ? -21.035 -10.530 29.776 1.00 97.25 93 ARG A O 1
ATOM 752 N N . ALA A 1 94 ? -23.287 -10.446 29.696 1.00 97.31 94 ALA A N 1
ATOM 753 C CA . ALA A 1 94 ? -23.448 -11.543 28.740 1.00 97.31 94 ALA A CA 1
ATOM 754 C C . ALA A 1 94 ? -22.832 -11.218 27.366 1.00 97.31 94 ALA A C 1
ATOM 756 O O . ALA A 1 94 ? -22.160 -12.047 26.759 1.00 97.31 94 ALA A O 1
ATOM 757 N N . GLN A 1 95 ? -22.995 -9.984 26.880 1.00 97.69 95 GLN A N 1
ATOM 758 C CA . GLN A 1 95 ? -22.347 -9.548 25.639 1.00 97.69 95 GLN A CA 1
ATOM 759 C C . GLN A 1 95 ? -20.822 -9.530 25.770 1.00 97.69 95 GLN A C 1
ATOM 761 O O . GLN A 1 95 ? -20.115 -10.004 24.880 1.00 97.69 95 GLN A O 1
ATOM 766 N N . ARG A 1 96 ? -20.303 -9.014 26.890 1.00 97.44 96 ARG A N 1
ATOM 767 C CA . ARG A 1 96 ? -18.865 -8.988 27.162 1.00 97.44 96 ARG A CA 1
ATOM 768 C C . ARG A 1 96 ? -18.276 -10.394 27.200 1.00 97.44 96 ARG A C 1
ATOM 770 O O . ARG A 1 96 ? -17.219 -10.590 26.610 1.00 97.44 96 ARG A O 1
ATOM 777 N N . SER A 1 97 ? -18.918 -11.346 27.877 1.00 96.75 97 SER A N 1
ATOM 778 C CA . SER A 1 97 ? -18.407 -12.719 27.967 1.00 96.75 97 SER A CA 1
ATOM 779 C C . SER A 1 97 ? -18.344 -13.388 26.593 1.00 96.75 97 SER A C 1
ATOM 781 O O . SER A 1 97 ? -17.319 -13.974 26.256 1.00 96.75 97 SER A O 1
ATOM 783 N N . MET A 1 98 ? -19.378 -13.217 25.765 1.00 96.62 98 MET A N 1
ATOM 784 C CA . MET A 1 98 ? -19.401 -13.723 24.390 1.00 96.62 98 MET A CA 1
ATOM 785 C C . MET A 1 98 ? -18.266 -13.132 23.538 1.00 96.62 98 MET A C 1
ATOM 787 O O . MET A 1 98 ? -17.508 -13.872 22.916 1.00 96.62 98 MET A O 1
ATOM 791 N N . LEU A 1 99 ? -18.105 -11.804 23.535 1.00 96.44 99 LEU A N 1
ATOM 792 C CA . LEU A 1 99 ? -17.048 -11.149 22.754 1.00 96.44 99 LEU A CA 1
ATOM 793 C C . LEU A 1 99 ? -15.644 -11.465 23.289 1.00 96.44 99 LEU A C 1
ATOM 795 O O . LEU A 1 99 ? -14.700 -11.562 22.507 1.00 96.44 99 LEU A O 1
ATOM 799 N N . ALA A 1 100 ? -15.495 -11.646 24.603 1.00 94.31 100 ALA A N 1
ATOM 800 C CA . ALA A 1 100 ? -14.238 -12.068 25.210 1.00 94.31 100 ALA A CA 1
ATOM 801 C C . ALA A 1 100 ? -13.864 -13.499 24.797 1.00 94.31 100 ALA A C 1
ATOM 803 O O . ALA A 1 100 ? -12.699 -13.741 24.498 1.00 94.31 100 ALA A O 1
ATOM 804 N N . ALA A 1 101 ? -14.838 -14.410 24.700 1.00 95.38 101 ALA A N 1
ATOM 805 C CA . ALA A 1 101 ? -14.612 -15.768 24.207 1.00 95.38 101 ALA A CA 1
ATOM 806 C C . ALA A 1 101 ? -14.159 -15.778 22.734 1.00 95.38 101 ALA A C 1
ATOM 808 O O . ALA A 1 101 ? -13.186 -16.443 22.381 1.00 95.38 101 ALA A O 1
ATOM 809 N N . TRP A 1 102 ? -14.796 -14.975 21.876 1.00 93.75 102 TRP A N 1
ATOM 810 C CA . TRP A 1 102 ? -14.353 -14.827 20.482 1.00 93.75 102 TRP A CA 1
ATOM 811 C C . TRP A 1 102 ? -12.963 -14.207 20.376 1.00 93.75 102 TRP A C 1
ATOM 813 O O . TRP A 1 102 ? -12.162 -14.604 19.534 1.00 93.75 102 TRP A O 1
ATOM 823 N N . ARG A 1 103 ? -12.651 -13.237 21.241 1.00 92.00 103 ARG A N 1
ATOM 824 C CA . ARG A 1 103 ? -11.315 -12.647 21.307 1.00 92.00 103 ARG A CA 1
ATOM 825 C C . ARG A 1 103 ? -10.269 -13.707 21.642 1.00 92.00 103 ARG A C 1
ATOM 827 O O . ARG A 1 103 ? -9.254 -13.754 20.954 1.00 92.00 103 ARG A O 1
ATOM 834 N N . THR A 1 104 ? -10.504 -14.539 22.657 1.00 91.00 104 THR A N 1
ATOM 835 C CA . THR A 1 104 ? -9.566 -15.607 23.036 1.00 91.00 104 THR A CA 1
ATOM 836 C C . THR A 1 104 ? -9.397 -16.631 21.920 1.00 91.00 104 THR A C 1
ATOM 838 O O . THR A 1 104 ? -8.269 -16.964 21.583 1.00 91.00 104 THR A O 1
ATOM 841 N N . GLU A 1 105 ? -10.485 -17.031 21.258 1.00 91.69 105 GLU A N 1
ATOM 842 C CA . GLU A 1 105 ? -10.432 -17.975 20.136 1.00 91.69 105 GLU A CA 1
ATOM 843 C C . GLU A 1 105 ? -9.600 -17.430 18.963 1.00 91.69 105 GLU A C 1
ATOM 845 O O . GLU A 1 105 ? -8.763 -18.135 18.401 1.00 91.69 105 GLU A O 1
ATOM 850 N N . ILE A 1 106 ? -9.760 -16.144 18.628 1.00 88.56 106 ILE A N 1
ATOM 851 C CA . ILE A 1 106 ? -8.928 -15.474 17.618 1.00 88.56 106 ILE A CA 1
ATOM 852 C C . ILE A 1 106 ? -7.471 -15.368 18.090 1.00 88.56 106 ILE A C 1
ATOM 854 O O . ILE A 1 106 ? -6.551 -15.498 17.281 1.00 88.56 106 ILE A O 1
ATOM 858 N N . GLU A 1 107 ? -7.233 -15.108 19.373 1.00 84.81 107 GLU A N 1
ATOM 859 C CA . GLU A 1 107 ? -5.883 -14.965 19.922 1.00 84.81 107 GLU A CA 1
ATOM 860 C C . GLU A 1 107 ? -5.099 -16.280 19.959 1.00 84.81 107 GLU A C 1
ATOM 862 O O . GLU A 1 107 ? -3.881 -16.241 19.760 1.00 84.81 107 GLU A O 1
ATOM 867 N N . ASP A 1 108 ? -5.789 -17.406 20.130 1.00 86.06 108 ASP A N 1
ATOM 868 C CA . ASP A 1 108 ? -5.215 -18.754 20.095 1.00 86.06 108 ASP A CA 1
ATOM 869 C C . ASP A 1 108 ? -4.857 -19.207 18.671 1.00 86.06 108 ASP A C 1
ATOM 871 O O . ASP A 1 108 ? -4.088 -20.153 18.474 1.00 86.06 108 ASP A O 1
ATOM 875 N N . THR A 1 109 ? -5.334 -18.498 17.643 1.00 82.31 109 THR A N 1
ATOM 876 C CA . THR A 1 109 ? -4.836 -18.705 16.281 1.00 82.31 109 THR A CA 1
ATOM 877 C C . THR A 1 109 ? -3.395 -18.199 16.141 1.00 82.31 109 THR A C 1
ATOM 879 O O . THR A 1 109 ? -2.996 -17.194 16.732 1.00 82.31 109 THR A O 1
ATOM 882 N N . GLY A 1 110 ? -2.600 -18.819 15.260 1.00 76.50 110 GLY A N 1
ATOM 883 C CA . GLY A 1 110 ? -1.201 -18.427 15.005 1.00 76.50 110 GLY A CA 1
ATOM 884 C C . GLY A 1 110 ? -0.979 -16.988 14.492 1.00 76.50 110 GLY A C 1
ATOM 885 O O . GLY A 1 110 ? 0.164 -16.593 14.269 1.00 76.50 110 GLY A O 1
ATOM 886 N N . ILE A 1 111 ? -2.043 -16.199 14.297 1.00 79.62 111 ILE A N 1
ATOM 887 C CA . ILE A 1 111 ? -2.016 -14.780 13.905 1.00 79.62 111 ILE A CA 1
ATOM 888 C C . ILE A 1 111 ? -2.429 -13.821 15.039 1.00 79.62 111 ILE A C 1
ATOM 890 O O . ILE A 1 111 ? -2.299 -12.605 14.884 1.00 79.62 111 ILE A O 1
ATOM 894 N N . GLY A 1 112 ? -2.873 -14.329 16.194 1.00 80.94 112 GLY A N 1
ATOM 895 C CA . GLY A 1 112 ? -3.393 -13.531 17.310 1.00 80.94 112 GLY A CA 1
ATOM 896 C C . GLY A 1 1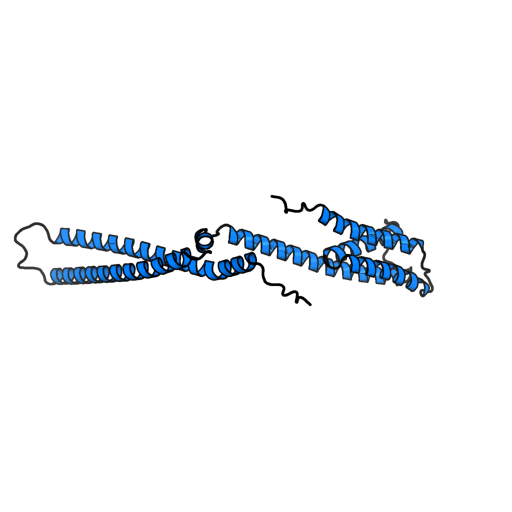12 ? -2.406 -12.499 17.861 1.00 80.94 112 GLY A C 1
ATOM 897 O O . GLY A 1 112 ? -2.767 -11.352 18.131 1.00 80.94 112 GLY A O 1
ATOM 898 N N . GLY A 1 113 ? -1.121 -12.859 17.958 1.00 78.38 113 GLY A N 1
ATOM 899 C CA . GLY A 1 113 ? -0.056 -11.925 18.352 1.00 78.38 113 GLY A CA 1
ATOM 900 C C . GLY A 1 113 ? 0.102 -10.747 17.381 1.00 78.38 113 GLY A C 1
ATOM 901 O O . GLY A 1 113 ? 0.267 -9.603 17.804 1.00 78.38 113 GLY A O 1
ATOM 902 N N . ALA A 1 114 ? -0.030 -11.003 16.077 1.00 80.06 114 ALA A N 1
ATOM 903 C CA . ALA A 1 114 ? 0.061 -9.972 15.044 1.00 80.06 114 ALA A CA 1
ATOM 904 C C . ALA A 1 114 ? -1.181 -9.058 15.006 1.00 80.06 114 ALA A C 1
ATOM 906 O O . ALA A 1 114 ? -1.055 -7.867 14.711 1.00 80.06 114 ALA A O 1
ATOM 907 N N . LEU A 1 115 ? -2.362 -9.584 15.352 1.00 82.44 115 LEU A N 1
ATOM 908 C CA . LEU A 1 115 ? -3.598 -8.806 15.492 1.00 82.44 115 LEU A CA 1
ATOM 909 C C . LEU A 1 115 ? -3.562 -7.888 16.731 1.00 82.44 115 LEU A C 1
ATOM 911 O O . LEU A 1 115 ? -3.844 -6.692 16.602 1.00 82.44 115 LEU A O 1
ATOM 915 N N . ARG A 1 116 ? -3.120 -8.404 17.894 1.00 77.62 116 ARG A N 1
ATOM 916 C CA . ARG A 1 116 ? -2.914 -7.640 19.149 1.00 77.62 116 ARG A CA 1
ATOM 917 C C . ARG A 1 116 ? -1.900 -6.516 19.003 1.00 77.62 116 ARG A C 1
ATOM 919 O O . ARG A 1 116 ? -2.130 -5.409 19.484 1.00 77.62 116 ARG A O 1
ATOM 926 N N . GLY A 1 117 ? -0.807 -6.788 18.285 1.00 68.31 117 GLY A N 1
ATOM 927 C CA . GLY A 1 117 ? 0.253 -5.825 17.980 1.00 68.31 117 GLY A CA 1
ATOM 928 C C . GLY A 1 117 ? -0.217 -4.602 17.190 1.00 68.31 117 GLY A C 1
ATOM 929 O O . GLY A 1 117 ? 0.597 -3.714 16.935 1.00 68.31 117 GLY A O 1
ATOM 930 N N . GLY A 1 118 ? -1.508 -4.550 16.813 1.00 60.25 118 GLY A N 1
ATOM 931 C CA . GLY A 1 118 ? -2.255 -3.315 16.614 1.00 60.25 118 GLY A CA 1
ATOM 932 C C . GLY A 1 118 ? -1.443 -2.323 15.817 1.00 60.25 118 GLY A C 1
ATOM 933 O O . GLY A 1 118 ? -1.021 -1.297 16.338 1.00 60.25 118 GLY A O 1
ATOM 934 N N . THR A 1 119 ? -1.137 -2.680 14.575 1.00 54.06 119 THR A N 1
ATOM 935 C CA . THR A 1 119 ? -0.117 -2.010 13.780 1.00 54.06 119 THR A CA 1
ATOM 936 C C . THR A 1 119 ? -0.505 -0.560 13.429 1.00 54.06 119 THR A C 1
ATOM 938 O O . THR A 1 119 ? -0.865 -0.219 12.303 1.00 54.06 119 THR A O 1
ATOM 941 N N . ARG A 1 120 ? -0.376 0.363 14.391 1.00 51.78 120 ARG A N 1
ATOM 942 C CA . ARG A 1 120 ? -0.323 1.814 14.148 1.00 51.78 120 ARG A CA 1
ATOM 943 C C . ARG A 1 120 ? 0.820 2.130 13.184 1.00 51.78 120 ARG A C 1
ATOM 945 O O . ARG A 1 120 ? 0.655 2.967 12.300 1.00 51.78 120 ARG A O 1
ATOM 952 N N . ALA A 1 121 ? 1.909 1.368 13.286 1.00 49.03 121 ALA A N 1
ATOM 953 C CA . ALA A 1 121 ? 3.048 1.419 12.383 1.00 49.03 121 ALA A CA 1
ATOM 954 C C . ALA A 1 121 ? 2.742 0.902 10.956 1.00 49.03 121 ALA A C 1
ATOM 956 O O . ALA A 1 121 ? 3.263 1.465 9.997 1.00 49.03 121 ALA A O 1
ATOM 957 N N . SER A 1 122 ? 1.857 -0.092 10.751 1.00 56.19 122 SER A N 1
ATOM 958 C CA . SER A 1 122 ? 1.649 -0.686 9.406 1.00 56.19 122 SER A CA 1
ATOM 959 C C . SER A 1 122 ? 0.841 0.199 8.463 1.00 56.19 122 SER A C 1
ATOM 961 O O . SER A 1 122 ? 1.042 0.140 7.251 1.00 56.19 122 SER A O 1
ATOM 963 N N . ARG A 1 123 ? -0.072 1.043 8.969 1.00 59.31 123 ARG A N 1
ATOM 964 C CA . ARG A 1 123 ? -0.870 1.923 8.097 1.00 59.31 123 ARG A CA 1
ATOM 965 C C . ARG A 1 123 ? -0.017 3.012 7.467 1.00 59.31 123 ARG A C 1
ATOM 967 O O . ARG A 1 123 ? -0.208 3.307 6.288 1.00 59.31 123 ARG A O 1
ATOM 974 N N . TRP A 1 124 ? 0.930 3.585 8.210 1.00 64.12 124 TRP A N 1
ATOM 975 C CA . TRP A 1 124 ? 1.867 4.538 7.622 1.00 64.12 124 TRP A CA 1
ATOM 976 C C . TRP A 1 124 ? 2.859 3.809 6.712 1.00 64.12 124 TRP A C 1
ATOM 978 O O . TRP A 1 124 ? 3.103 4.295 5.610 1.00 64.12 124 TRP A O 1
ATOM 988 N N . LEU A 1 125 ? 3.381 2.639 7.115 1.00 62.16 125 LEU A N 1
ATOM 989 C CA . LEU A 1 125 ? 4.367 1.901 6.318 1.00 62.16 125 LEU A CA 1
ATOM 990 C C . LEU A 1 125 ? 3.767 1.439 4.984 1.00 62.16 125 LEU A C 1
ATOM 992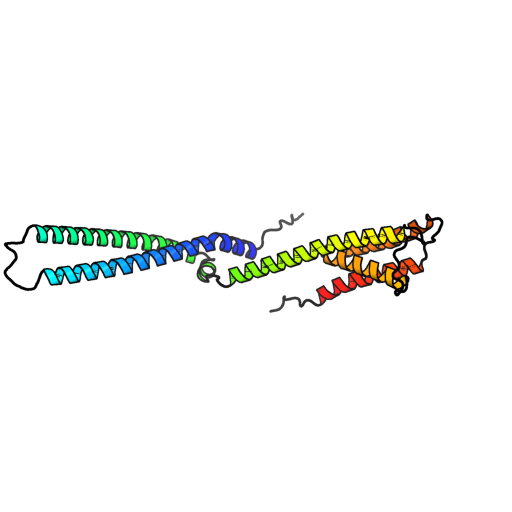 O O . LEU A 1 125 ? 4.350 1.668 3.932 1.00 62.16 125 LEU A O 1
ATOM 996 N N . SER A 1 126 ? 2.557 0.876 4.996 1.00 69.06 126 SER A N 1
ATOM 997 C CA . SER A 1 126 ? 1.842 0.458 3.782 1.00 69.06 126 SER A CA 1
ATOM 998 C C . SER A 1 126 ? 1.446 1.644 2.901 1.00 69.06 126 SER A C 1
ATOM 1000 O O . SER A 1 126 ? 1.507 1.546 1.675 1.00 69.06 126 SER A O 1
ATOM 1002 N N . ARG A 1 127 ? 1.070 2.795 3.480 1.00 73.56 127 ARG A N 1
ATOM 1003 C CA . ARG A 1 127 ? 0.862 4.042 2.721 1.00 73.56 127 ARG A CA 1
ATOM 1004 C C . ARG A 1 127 ? 2.163 4.523 2.084 1.00 73.56 127 ARG A C 1
ATOM 1006 O O . ARG A 1 127 ? 2.152 4.791 0.888 1.00 73.56 127 ARG A O 1
ATOM 1013 N N . LEU A 1 128 ? 3.273 4.550 2.821 1.00 72.38 128 LEU A N 1
ATOM 1014 C CA . LEU A 1 128 ? 4.594 4.895 2.290 1.00 72.38 128 LEU A CA 1
ATOM 1015 C C . LEU A 1 128 ? 5.010 3.946 1.170 1.00 72.38 128 LEU A C 1
ATOM 1017 O O . LEU A 1 128 ? 5.364 4.401 0.090 1.00 72.38 128 LEU A O 1
ATOM 1021 N N . VAL A 1 129 ? 4.899 2.634 1.372 1.00 77.00 129 VAL A N 1
ATOM 1022 C CA . VAL A 1 129 ? 5.246 1.629 0.360 1.00 77.00 129 VAL A CA 1
ATOM 1023 C C . VAL A 1 129 ? 4.365 1.777 -0.880 1.00 77.00 129 VAL A C 1
ATOM 1025 O O . VAL A 1 129 ? 4.884 1.734 -1.996 1.00 77.00 129 VAL A O 1
ATOM 1028 N N . ARG A 1 130 ? 3.053 2.004 -0.727 1.00 79.56 130 ARG A N 1
ATOM 1029 C CA . ARG A 1 130 ? 2.152 2.276 -1.861 1.00 79.56 130 ARG A CA 1
ATOM 1030 C C . ARG A 1 130 ? 2.521 3.564 -2.586 1.00 79.56 130 ARG A C 1
ATOM 1032 O O . ARG A 1 130 ? 2.577 3.548 -3.811 1.00 79.56 130 ARG A O 1
ATOM 1039 N N . LEU A 1 131 ? 2.824 4.642 -1.864 1.00 80.62 131 LEU A N 1
ATOM 1040 C CA . LEU A 1 131 ? 3.250 5.916 -2.446 1.00 80.62 131 LEU A CA 1
ATOM 1041 C C . LEU A 1 131 ? 4.582 5.772 -3.186 1.00 80.62 131 LEU A C 1
ATOM 1043 O O . LEU A 1 131 ? 4.690 6.198 -4.331 1.00 80.62 131 LEU A O 1
ATOM 1047 N N . VAL A 1 132 ? 5.572 5.105 -2.593 1.00 79.56 132 VAL A N 1
ATOM 1048 C CA . VAL A 1 132 ? 6.865 4.820 -3.229 1.00 79.56 132 VAL A CA 1
ATOM 1049 C C . VAL A 1 132 ? 6.667 3.962 -4.479 1.00 79.56 132 VAL A C 1
ATOM 1051 O O . VAL A 1 132 ? 7.181 4.300 -5.543 1.00 79.56 132 VAL A O 1
ATOM 1054 N N . ARG A 1 133 ? 5.866 2.890 -4.408 1.00 79.69 133 ARG A N 1
ATOM 1055 C CA . ARG A 1 133 ? 5.556 2.042 -5.572 1.00 79.69 133 ARG A CA 1
ATOM 1056 C C . ARG A 1 133 ? 4.814 2.813 -6.665 1.00 79.69 133 ARG A C 1
ATOM 1058 O O . ARG A 1 133 ? 5.153 2.648 -7.837 1.00 79.69 133 ARG A O 1
ATOM 1065 N N . ALA A 1 134 ? 3.850 3.657 -6.301 1.00 80.94 134 ALA A N 1
ATOM 1066 C CA . ALA A 1 134 ? 3.097 4.493 -7.231 1.00 80.94 134 ALA A CA 1
ATOM 1067 C C . ALA A 1 134 ? 3.995 5.536 -7.908 1.00 80.94 134 ALA A C 1
ATOM 1069 O O . ALA A 1 134 ? 3.953 5.662 -9.130 1.00 80.94 134 ALA A O 1
ATOM 1070 N N . ARG A 1 135 ? 4.876 6.207 -7.153 1.00 86.12 135 ARG A N 1
ATOM 1071 C CA . ARG A 1 135 ? 5.887 7.131 -7.693 1.00 86.12 135 ARG A CA 1
ATOM 1072 C C . ARG A 1 135 ? 6.838 6.416 -8.643 1.00 86.12 135 ARG A C 1
ATOM 1074 O O . ARG A 1 135 ? 7.038 6.878 -9.758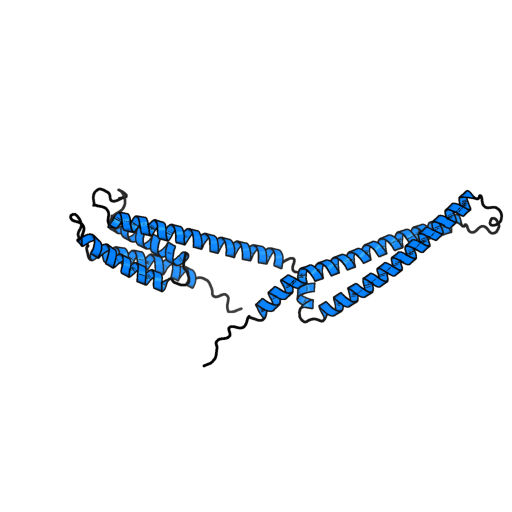 1.00 86.12 135 ARG A O 1
ATOM 1081 N N . MET A 1 136 ? 7.345 5.244 -8.267 1.00 86.00 136 MET A N 1
ATOM 1082 C CA . MET A 1 136 ? 8.186 4.428 -9.148 1.00 86.00 136 MET A CA 1
ATOM 1083 C C . MET A 1 136 ? 7.443 3.988 -10.417 1.00 86.00 136 MET A C 1
ATOM 1085 O O . MET A 1 136 ? 8.028 3.950 -11.495 1.00 86.00 136 MET A O 1
ATOM 1089 N N . ALA A 1 137 ? 6.151 3.664 -10.325 1.00 86.50 137 ALA A N 1
ATOM 1090 C CA . ALA A 1 137 ? 5.332 3.349 -11.493 1.00 86.50 137 ALA A CA 1
ATOM 1091 C C . ALA A 1 137 ? 5.089 4.578 -12.385 1.00 86.50 137 ALA A C 1
ATOM 1093 O O . ALA A 1 137 ? 5.118 4.448 -13.607 1.00 86.50 137 ALA A O 1
ATOM 1094 N N . ALA A 1 138 ? 4.884 5.760 -11.798 1.00 91.44 138 ALA A N 1
ATOM 1095 C CA . ALA A 1 138 ? 4.766 7.023 -12.521 1.00 91.44 138 ALA A CA 1
ATOM 1096 C C . ALA A 1 138 ? 6.073 7.390 -13.242 1.00 91.44 138 ALA A C 1
ATOM 1098 O O . ALA A 1 138 ? 6.030 7.647 -14.439 1.00 91.44 138 ALA A O 1
ATOM 1099 N N . ILE A 1 139 ? 7.224 7.291 -12.564 1.00 91.69 139 ILE A N 1
ATOM 1100 C CA . ILE A 1 139 ? 8.556 7.495 -13.160 1.00 91.69 139 ILE A CA 1
ATOM 1101 C C . ILE A 1 139 ? 8.750 6.559 -14.352 1.00 91.69 139 ILE A C 1
ATOM 1103 O O . ILE A 1 139 ? 9.125 7.004 -15.430 1.00 91.69 139 ILE A O 1
ATOM 1107 N N . ARG A 1 140 ? 8.419 5.268 -14.204 1.00 91.50 140 ARG A N 1
ATOM 1108 C CA . ARG A 1 140 ? 8.513 4.317 -15.321 1.00 91.50 140 ARG A CA 1
ATOM 1109 C C . ARG A 1 140 ? 7.607 4.697 -16.486 1.00 91.50 140 ARG A C 1
ATOM 1111 O O . ARG A 1 140 ? 8.033 4.573 -17.625 1.00 91.50 140 ARG A O 1
ATOM 1118 N N . ARG A 1 141 ? 6.374 5.144 -16.229 1.00 91.88 141 ARG A N 1
ATOM 1119 C CA . ARG A 1 141 ? 5.453 5.584 -17.290 1.00 91.88 141 ARG A CA 1
ATOM 1120 C C . ARG A 1 141 ? 5.987 6.807 -18.028 1.00 91.88 141 ARG A C 1
ATOM 1122 O O . ARG A 1 141 ? 6.060 6.766 -19.252 1.00 91.88 141 ARG A O 1
ATOM 1129 N N . LEU A 1 142 ? 6.417 7.830 -17.293 1.00 94.31 142 LEU A N 1
ATOM 1130 C CA . LEU A 1 142 ? 6.994 9.041 -17.872 1.00 94.31 142 LEU A CA 1
ATOM 1131 C C . LEU A 1 142 ? 8.247 8.722 -18.693 1.00 94.31 142 LEU A C 1
ATOM 1133 O O . LEU A 1 142 ? 8.387 9.213 -19.802 1.00 94.31 142 LEU A O 1
ATOM 1137 N N . SER A 1 143 ? 9.095 7.824 -18.191 1.00 93.94 143 SER A N 1
ATOM 1138 C CA . SER A 1 143 ? 10.314 7.385 -18.872 1.00 93.94 143 SER A CA 1
ATOM 1139 C C . SER A 1 143 ? 10.052 6.602 -20.164 1.00 93.94 143 SER A C 1
ATOM 1141 O O . SER A 1 143 ? 10.820 6.691 -21.115 1.00 93.94 143 SER A O 1
ATOM 1143 N N . ARG A 1 144 ? 8.960 5.828 -20.237 1.00 93.62 144 ARG A N 1
ATOM 1144 C CA . ARG A 1 144 ? 8.543 5.183 -21.496 1.00 93.62 144 ARG A CA 1
ATOM 1145 C C . ARG A 1 144 ? 8.069 6.214 -22.502 1.00 93.62 144 ARG A C 1
ATOM 1147 O O . ARG A 1 144 ? 8.452 6.141 -23.662 1.00 93.62 144 ARG A O 1
ATOM 1154 N N . PHE A 1 145 ? 7.236 7.147 -22.048 1.00 95.81 145 PHE A N 1
ATOM 1155 C CA . PHE A 1 145 ? 6.728 8.216 -22.894 1.00 95.81 145 PHE A CA 1
ATOM 1156 C C . PHE A 1 145 ? 7.876 9.069 -23.445 1.00 95.81 145 PHE A C 1
ATOM 1158 O O . PHE A 1 145 ? 7.954 9.262 -24.653 1.00 95.81 145 PHE A O 1
ATOM 1165 N N . SER A 1 146 ? 8.814 9.490 -22.590 1.00 94.31 146 SER A N 1
ATOM 1166 C CA . SER A 1 146 ? 9.993 10.243 -23.021 1.00 94.31 146 SER A CA 1
ATOM 1167 C C . SER A 1 146 ? 10.899 9.427 -23.942 1.00 94.31 146 SER A C 1
ATOM 1169 O O . SER A 1 146 ? 11.371 9.970 -24.932 1.00 94.31 146 SER A O 1
ATOM 1171 N N . GLY A 1 147 ? 11.100 8.130 -23.681 1.00 93.88 147 GLY A N 1
ATOM 1172 C CA . GLY A 1 147 ? 11.866 7.245 -24.564 1.00 93.88 147 GLY A CA 1
ATOM 1173 C C . GLY A 1 147 ? 11.278 7.171 -25.975 1.00 93.88 147 GLY A C 1
ATOM 1174 O O . GLY A 1 147 ? 11.998 7.365 -26.951 1.00 93.88 147 GLY A O 1
ATOM 1175 N N . TRP A 1 148 ? 9.963 6.965 -26.096 1.00 95.75 148 TRP A N 1
ATOM 1176 C CA . TRP A 1 148 ? 9.282 6.951 -27.395 1.00 95.75 148 TRP A CA 1
ATOM 1177 C C . TRP A 1 148 ? 9.272 8.321 -28.079 1.00 95.75 148 TRP A C 1
ATOM 1179 O O . TRP A 1 148 ? 9.491 8.390 -29.286 1.00 95.75 148 TRP A O 1
ATOM 1189 N N . ALA A 1 149 ? 9.081 9.408 -27.327 1.00 95.19 149 ALA A N 1
ATOM 1190 C CA . ALA A 1 149 ? 9.158 10.764 -27.866 1.00 95.19 149 ALA A CA 1
ATOM 1191 C C . ALA A 1 149 ? 10.562 11.076 -28.413 1.00 95.19 149 ALA A C 1
ATOM 1193 O O . ALA A 1 149 ? 10.693 11.547 -29.540 1.00 95.19 149 ALA A O 1
ATOM 1194 N N . LEU A 1 150 ? 11.615 10.744 -27.657 1.00 93.44 150 LEU A N 1
ATOM 1195 C CA . LEU A 1 150 ? 13.005 10.883 -28.097 1.00 93.44 150 LEU A CA 1
ATOM 1196 C C . LEU A 1 150 ? 13.294 10.021 -29.325 1.00 93.44 150 LEU A C 1
ATOM 1198 O O . LEU A 1 150 ? 13.943 10.490 -30.251 1.00 93.44 150 LEU A O 1
ATOM 1202 N N . MET A 1 151 ? 12.786 8.788 -29.366 1.00 93.06 151 MET A N 1
ATOM 1203 C CA . MET A 1 151 ? 12.942 7.910 -30.525 1.00 93.06 151 MET A CA 1
ATOM 1204 C C . MET A 1 151 ? 12.323 8.524 -31.783 1.00 93.06 151 MET A C 1
ATOM 1206 O O . MET A 1 151 ? 12.954 8.525 -32.835 1.00 93.06 151 MET A O 1
ATOM 1210 N N . LEU A 1 152 ? 11.123 9.097 -31.675 1.00 93.25 152 LEU A N 1
ATOM 1211 C CA . LEU A 1 152 ? 10.459 9.766 -32.793 1.00 93.25 152 LEU A CA 1
ATOM 1212 C C . LEU A 1 152 ? 11.268 10.974 -33.285 1.00 93.25 152 LEU A C 1
ATOM 1214 O O . LEU A 1 152 ? 11.468 11.124 -34.489 1.00 93.25 152 LEU A O 1
ATOM 1218 N N . VAL A 1 153 ? 11.800 11.781 -32.362 1.00 90.00 153 VAL A N 1
ATOM 1219 C CA . VAL A 1 153 ? 12.691 12.907 -32.690 1.00 90.00 153 VAL A CA 1
ATOM 1220 C C . VAL A 1 153 ? 13.973 12.426 -33.375 1.00 90.00 153 VAL A C 1
ATOM 1222 O O . VAL A 1 153 ? 14.377 13.008 -34.378 1.00 90.00 153 VAL A O 1
ATOM 1225 N N . ILE A 1 154 ? 14.596 11.350 -32.884 1.00 90.12 154 ILE A N 1
ATOM 1226 C CA . ILE A 1 154 ? 15.810 10.766 -33.473 1.00 90.12 154 ILE A CA 1
ATOM 1227 C C . ILE A 1 154 ? 15.538 10.267 -34.890 1.00 90.12 154 ILE A C 1
ATOM 1229 O O . ILE A 1 154 ? 16.322 10.558 -35.792 1.00 90.12 154 ILE A O 1
ATOM 1233 N N . VAL A 1 155 ? 14.443 9.534 -35.103 1.00 89.75 155 VAL A N 1
ATOM 1234 C CA . VAL A 1 155 ? 14.059 9.026 -36.427 1.00 89.75 155 VAL A CA 1
ATOM 1235 C C . VAL A 1 155 ? 13.821 10.189 -37.387 1.00 89.75 155 VAL A C 1
ATOM 1237 O O . VAL A 1 155 ? 14.399 10.199 -38.472 1.00 89.75 155 VAL A O 1
ATOM 1240 N N . TYR A 1 156 ? 13.060 11.203 -36.964 1.00 87.19 156 TYR A N 1
ATOM 1241 C CA . TYR A 1 156 ? 12.829 12.406 -37.761 1.00 87.19 156 TYR A CA 1
ATOM 1242 C C . TYR A 1 156 ? 14.143 13.109 -38.123 1.00 87.19 156 TYR A C 1
ATOM 1244 O O . TYR A 1 156 ? 14.418 13.300 -39.300 1.00 87.19 156 TYR A O 1
ATOM 1252 N N . ALA A 1 157 ? 15.006 13.403 -37.146 1.00 83.75 157 ALA A N 1
ATOM 1253 C CA . ALA A 1 157 ? 16.292 14.074 -37.373 1.00 83.75 157 ALA A CA 1
ATOM 1254 C C . ALA A 1 157 ? 17.302 13.233 -38.183 1.00 83.75 157 ALA A C 1
ATOM 1256 O O . ALA A 1 157 ? 18.296 13.747 -38.707 1.00 83.75 157 ALA A O 1
ATOM 1257 N N . THR A 1 158 ? 17.091 11.919 -38.251 1.00 81.94 158 THR A N 1
ATOM 1258 C CA . THR A 1 158 ? 17.920 11.003 -39.036 1.00 81.94 158 THR A CA 1
ATOM 1259 C C . THR A 1 158 ? 17.470 10.961 -40.493 1.00 81.94 158 THR A C 1
ATOM 1261 O O . THR A 1 158 ? 18.337 10.934 -41.367 1.00 81.94 158 THR A O 1
ATOM 1264 N N . LEU A 1 159 ? 16.157 10.943 -40.737 1.00 80.81 159 LEU A N 1
ATOM 1265 C CA . LEU A 1 159 ? 15.559 10.800 -42.066 1.00 80.81 159 LEU A CA 1
ATOM 1266 C C . LEU A 1 159 ? 15.265 12.143 -42.751 1.00 80.81 159 LEU A C 1
ATOM 1268 O O . LEU A 1 159 ? 15.098 12.169 -43.967 1.00 80.81 159 LEU A O 1
ATOM 1272 N N . SER A 1 160 ? 15.204 13.249 -42.003 1.00 75.12 160 SER A N 1
ATOM 1273 C CA . SER A 1 160 ? 15.028 14.580 -42.580 1.00 75.12 160 SER A CA 1
ATOM 1274 C C . SER A 1 160 ? 16.256 15.006 -43.392 1.00 75.12 160 SER A C 1
ATOM 1276 O O . SER A 1 160 ? 17.396 14.619 -43.108 1.00 75.12 160 SER A O 1
ATOM 1278 N N . GLY A 1 161 ? 16.012 15.807 -44.433 1.00 63.84 161 GLY A N 1
ATOM 1279 C CA . GLY A 1 161 ? 17.075 16.412 -45.234 1.00 63.84 161 GLY A CA 1
ATOM 1280 C C . GLY A 1 161 ? 17.968 17.322 -44.386 1.00 63.84 161 GLY A C 1
ATOM 1281 O O . GLY A 1 161 ? 17.531 17.857 -43.366 1.00 63.84 161 GLY A O 1
ATOM 1282 N N . ILE A 1 162 ? 19.219 17.510 -44.819 1.00 63.28 162 ILE A N 1
ATOM 1283 C CA . ILE A 1 162 ? 20.245 18.277 -44.086 1.00 63.28 162 ILE A CA 1
ATOM 1284 C C . ILE A 1 162 ? 19.765 19.677 -43.667 1.00 63.28 162 ILE A C 1
ATOM 1286 O O . ILE A 1 162 ? 20.094 20.124 -42.572 1.00 63.28 162 ILE A O 1
ATOM 1290 N N . GLU A 1 163 ? 18.937 20.326 -44.486 1.00 62.59 163 GLU A N 1
ATOM 1291 C CA . GLU A 1 163 ? 18.420 21.681 -44.248 1.00 62.59 163 GLU A CA 1
ATOM 1292 C C . GLU A 1 163 ? 17.379 21.770 -43.120 1.00 62.59 163 GLU A C 1
ATOM 1294 O O . GLU A 1 163 ? 17.181 22.831 -42.538 1.00 62.59 163 GLU A O 1
ATOM 1299 N N . GLN A 1 164 ? 16.714 20.661 -42.787 1.00 63.84 164 GLN A N 1
ATOM 1300 C CA . GLN A 1 164 ? 15.632 20.613 -41.794 1.00 63.84 164 GLN A CA 1
ATOM 1301 C C . GLN A 1 164 ? 16.079 19.965 -40.480 1.00 63.84 164 GLN A C 1
ATOM 1303 O O . GLN A 1 164 ? 15.249 19.652 -39.620 1.00 63.84 164 GLN A O 1
ATOM 1308 N N . ARG A 1 165 ? 17.383 19.700 -40.321 1.00 59.41 165 ARG A N 1
ATOM 1309 C CA . ARG A 1 165 ? 17.914 19.072 -39.114 1.00 59.41 165 ARG A CA 1
ATOM 1310 C C . ARG A 1 165 ? 17.844 20.071 -37.952 1.00 59.41 165 ARG A C 1
ATOM 1312 O O . ARG A 1 165 ? 18.474 21.122 -38.028 1.00 59.41 165 ARG A O 1
ATOM 1319 N N . PRO A 1 166 ? 17.168 19.730 -36.842 1.00 63.81 166 PRO A N 1
ATOM 1320 C CA . PRO A 1 166 ? 17.295 20.492 -35.610 1.00 63.81 166 PRO A CA 1
ATOM 1321 C C . PRO A 1 166 ? 18.750 20.385 -35.137 1.00 63.81 166 PRO A C 1
ATOM 1323 O O . PRO A 1 166 ? 19.182 19.314 -34.710 1.00 63.81 166 PRO A O 1
ATOM 1326 N N . SER A 1 167 ? 19.516 21.462 -35.279 1.00 69.62 167 SER A N 1
ATOM 1327 C CA . SER A 1 167 ? 20.881 21.573 -34.765 1.00 69.62 167 SER A CA 1
ATOM 1328 C C . SER A 1 167 ? 20.930 22.637 -33.685 1.00 69.62 167 SER A C 1
ATOM 1330 O O . SER A 1 167 ? 20.345 23.712 -33.826 1.00 69.62 167 SER A O 1
ATOM 1332 N N . VAL A 1 168 ? 21.655 22.351 -32.619 1.00 72.00 168 VAL A N 1
ATOM 1333 C CA . VAL A 1 168 ? 21.927 23.295 -31.550 1.00 72.00 168 VAL A CA 1
ATOM 1334 C C . VAL A 1 168 ? 23.259 23.961 -31.871 1.00 72.00 168 VAL A C 1
ATOM 1336 O O . VAL A 1 168 ? 24.304 23.324 -31.811 1.00 72.00 168 VAL A O 1
ATOM 1339 N N . SER A 1 169 ? 23.240 25.252 -32.208 1.00 67.31 169 SER A N 1
ATOM 1340 C CA . SER A 1 169 ? 24.399 25.960 -32.779 1.00 67.31 169 SER A CA 1
ATOM 1341 C C . SER A 1 169 ? 25.678 25.942 -31.926 1.00 67.31 169 SER A C 1
ATOM 1343 O O . SER A 1 169 ? 26.752 26.225 -32.444 1.00 67.31 169 SER A O 1
ATOM 1345 N N . TRP A 1 170 ? 25.589 25.626 -30.630 1.00 72.44 170 TRP A N 1
ATOM 1346 C CA . TRP A 1 170 ? 26.734 25.537 -29.717 1.00 72.44 170 TRP A CA 1
ATOM 1347 C C . TRP A 1 170 ? 27.246 24.108 -29.470 1.00 72.44 170 TRP A C 1
ATOM 1349 O O . TRP A 1 170 ? 28.219 23.940 -28.736 1.00 72.44 170 TRP A O 1
ATOM 1359 N N . LEU A 1 171 ? 26.589 23.070 -30.002 1.00 76.81 171 LEU A N 1
ATOM 1360 C CA . LEU A 1 171 ? 26.930 21.675 -29.722 1.00 76.81 171 LEU A CA 1
ATOM 1361 C C . LEU A 1 171 ? 27.552 21.005 -30.951 1.00 76.81 171 LEU A C 1
ATOM 1363 O O . LEU A 1 171 ? 27.061 21.132 -32.068 1.00 76.81 171 LEU A O 1
ATOM 1367 N N . ILE A 1 172 ? 28.640 20.259 -30.740 1.00 83.38 172 ILE A N 1
ATOM 1368 C CA . ILE A 1 172 ? 29.284 19.505 -31.821 1.00 83.38 172 ILE A CA 1
ATOM 1369 C C . ILE A 1 172 ? 28.288 18.435 -32.316 1.00 83.38 172 ILE A C 1
ATOM 1371 O O . ILE A 1 172 ? 27.753 17.697 -31.481 1.00 83.38 172 ILE A O 1
ATOM 1375 N N . PRO A 1 173 ? 28.046 18.297 -33.637 1.00 81.12 173 PRO A N 1
ATOM 1376 C CA . PRO A 1 173 ? 27.016 17.404 -34.183 1.00 81.12 173 PRO A CA 1
ATOM 1377 C C . PRO A 1 173 ? 27.107 15.944 -33.729 1.00 81.12 173 PRO A C 1
ATOM 1379 O O . PRO A 1 173 ? 26.086 15.258 -33.650 1.00 81.12 173 PRO A O 1
ATOM 1382 N N . ASP A 1 174 ? 28.312 15.464 -33.433 1.00 85.75 174 ASP A N 1
ATOM 1383 C CA . ASP A 1 174 ? 28.551 14.116 -32.914 1.00 85.75 174 ASP A CA 1
ATOM 1384 C C . ASP A 1 174 ? 28.102 13.978 -31.461 1.00 85.75 174 ASP A C 1
ATOM 1386 O O . ASP A 1 174 ? 27.471 12.989 -31.083 1.00 85.75 174 ASP A O 1
ATOM 1390 N N . LEU A 1 175 ? 28.339 15.010 -30.654 1.00 85.31 175 LEU A N 1
ATOM 1391 C CA . LEU A 1 175 ? 27.908 15.039 -29.266 1.00 85.31 175 LEU A CA 1
ATOM 1392 C C . LEU A 1 175 ? 26.379 15.113 -29.164 1.00 85.31 175 LEU A C 1
ATOM 1394 O O . LEU A 1 175 ? 25.802 14.418 -28.333 1.00 85.31 175 LEU A O 1
ATOM 1398 N N . GLU A 1 176 ? 25.709 15.861 -30.048 1.00 86.62 176 GLU A N 1
ATOM 1399 C CA . GLU A 1 176 ? 24.240 15.856 -30.156 1.00 86.62 176 GLU A CA 1
ATOM 1400 C C . GLU A 1 176 ? 23.687 14.442 -30.361 1.00 86.62 176 GLU A C 1
ATOM 1402 O O . GLU A 1 176 ? 22.784 14.001 -29.646 1.00 86.62 176 GLU A O 1
ATOM 1407 N N . ARG A 1 177 ? 24.247 13.718 -31.337 1.00 87.00 177 ARG A N 1
ATOM 1408 C CA . ARG A 1 177 ? 23.817 12.362 -31.699 1.00 87.00 177 ARG A CA 1
ATOM 1409 C C . ARG A 1 177 ? 24.079 11.395 -30.552 1.00 87.00 177 ARG A C 1
ATOM 1411 O O . ARG A 1 177 ? 23.179 10.651 -30.164 1.00 87.00 177 ARG A O 1
ATOM 1418 N N . GLY A 1 178 ? 25.280 11.435 -29.979 1.00 90.75 178 GLY A N 1
ATOM 1419 C CA . GLY A 1 178 ? 25.647 10.606 -28.834 1.00 90.75 178 GLY A CA 1
ATOM 1420 C C . GLY A 1 178 ? 24.727 10.842 -27.633 1.00 90.75 178 GLY A C 1
ATOM 1421 O O . GLY A 1 178 ? 24.203 9.885 -27.062 1.00 90.75 178 GLY A O 1
ATOM 1422 N N . LEU A 1 179 ? 24.462 12.107 -27.287 1.00 92.50 179 LEU A N 1
ATOM 1423 C CA . LEU A 1 179 ? 23.584 12.475 -26.173 1.00 92.50 179 LEU A CA 1
ATOM 1424 C C . LEU A 1 179 ? 22.127 12.078 -26.414 1.00 92.50 179 LEU A C 1
ATOM 1426 O O . LEU A 1 179 ? 21.471 11.612 -25.482 1.00 92.50 179 LEU A O 1
ATOM 1430 N N . ALA A 1 180 ? 21.624 12.203 -27.643 1.00 91.81 180 ALA A N 1
ATOM 1431 C CA . ALA A 1 180 ? 20.268 11.782 -27.981 1.00 91.81 180 ALA A CA 1
ATOM 1432 C C . ALA A 1 180 ? 20.077 10.270 -27.770 1.00 91.81 180 ALA A C 1
ATOM 1434 O O . ALA A 1 180 ? 19.130 9.851 -27.099 1.00 91.81 180 ALA A O 1
ATOM 1435 N N . PHE A 1 181 ? 21.007 9.449 -28.271 1.00 93.62 181 PHE A N 1
ATOM 1436 C CA . PHE A 1 181 ? 20.962 7.996 -28.076 1.00 93.62 181 PHE A CA 1
ATOM 1437 C C . PHE A 1 181 ? 21.196 7.591 -26.614 1.00 93.62 181 PHE A C 1
ATOM 1439 O O . PHE A 1 181 ? 20.531 6.673 -26.132 1.00 93.62 181 PHE A O 1
ATOM 1446 N N . LEU A 1 182 ? 22.057 8.302 -25.879 1.00 95.69 182 LEU A N 1
ATOM 1447 C CA . LEU A 1 182 ? 22.242 8.111 -24.437 1.00 95.69 182 LEU A CA 1
ATOM 1448 C C . LEU A 1 182 ? 20.951 8.383 -23.664 1.00 95.69 182 LEU A C 1
ATOM 1450 O O . LEU A 1 182 ? 20.529 7.548 -22.860 1.00 95.69 182 LEU A O 1
ATOM 1454 N N . ALA A 1 183 ? 20.303 9.521 -23.918 1.00 95.62 183 ALA A N 1
ATOM 1455 C CA . ALA A 1 183 ? 19.066 9.908 -23.248 1.00 95.62 183 ALA A CA 1
ATOM 1456 C C . ALA A 1 183 ? 17.926 8.929 -23.562 1.00 95.62 183 ALA A C 1
ATOM 1458 O O . ALA A 1 183 ? 17.225 8.488 -22.647 1.00 95.62 183 ALA A O 1
ATOM 1459 N N . ALA A 1 184 ? 17.776 8.529 -24.829 1.00 95.12 184 ALA A N 1
ATOM 1460 C CA . ALA A 1 184 ? 16.776 7.549 -25.242 1.00 95.12 184 ALA A CA 1
ATOM 1461 C C . ALA A 1 184 ? 17.024 6.175 -24.593 1.00 95.12 184 ALA A C 1
ATOM 1463 O O . ALA A 1 184 ? 16.102 5.585 -24.024 1.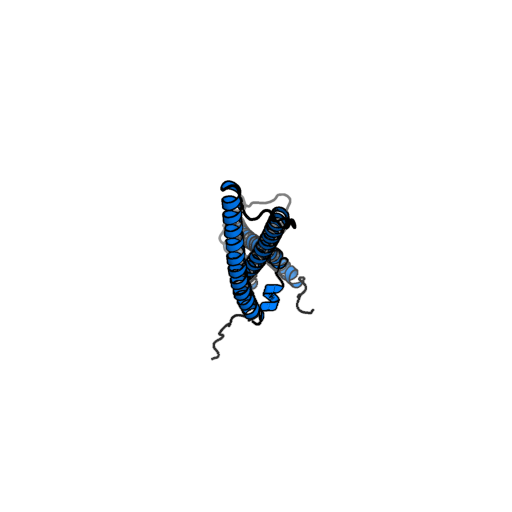00 95.12 184 ALA A O 1
ATOM 1464 N N . ALA A 1 185 ? 18.270 5.685 -24.602 1.00 94.06 185 ALA A N 1
ATOM 1465 C CA . ALA A 1 185 ? 18.641 4.414 -23.980 1.00 94.06 185 ALA A CA 1
ATOM 1466 C C . ALA A 1 185 ? 18.390 4.413 -22.470 1.00 94.06 185 ALA A C 1
ATOM 1468 O O . ALA A 1 185 ? 17.805 3.464 -21.940 1.00 94.06 185 ALA A O 1
ATOM 1469 N N . ALA A 1 186 ? 18.775 5.489 -21.778 1.00 94.44 186 ALA A N 1
ATOM 1470 C CA . ALA A 1 186 ? 18.521 5.645 -20.352 1.00 94.44 186 ALA A CA 1
ATOM 1471 C C . ALA A 1 186 ? 17.011 5.671 -20.056 1.00 94.44 186 ALA A C 1
ATOM 1473 O O . ALA A 1 186 ? 16.536 4.952 -19.171 1.00 94.44 186 ALA A O 1
ATOM 1474 N N . ALA A 1 187 ? 16.232 6.424 -20.841 1.00 95.25 187 ALA A N 1
ATOM 1475 C CA . ALA A 1 187 ? 14.782 6.510 -20.696 1.00 95.25 187 ALA A CA 1
ATOM 1476 C C . ALA A 1 187 ? 14.096 5.145 -20.897 1.00 95.25 187 ALA A C 1
ATOM 1478 O O . ALA A 1 187 ? 13.254 4.734 -20.088 1.00 95.25 187 ALA A O 1
ATOM 1479 N N . PHE A 1 188 ? 14.489 4.378 -21.915 1.00 94.81 188 PHE A N 1
ATOM 1480 C CA . PHE A 1 188 ? 13.953 3.035 -22.122 1.00 94.81 188 PHE A CA 1
ATOM 1481 C C . PHE A 1 188 ? 14.404 2.043 -21.040 1.00 94.81 188 PHE A C 1
ATOM 1483 O O . PHE A 1 188 ? 13.578 1.274 -20.539 1.00 94.81 188 PHE A O 1
ATOM 1490 N N . ALA A 1 189 ? 15.666 2.084 -20.604 1.00 92.50 189 ALA A N 1
ATOM 1491 C CA . ALA A 1 189 ? 16.182 1.200 -19.556 1.00 92.50 189 ALA A CA 1
ATOM 1492 C C . ALA A 1 189 ? 15.512 1.435 -18.185 1.00 92.50 189 ALA A C 1
ATOM 1494 O O . ALA A 1 189 ? 15.283 0.475 -17.435 1.00 92.50 189 ALA A O 1
ATOM 1495 N N . ILE A 1 190 ? 15.149 2.688 -17.874 1.00 93.06 190 ILE A N 1
ATOM 1496 C CA . ILE A 1 190 ? 14.349 3.058 -16.694 1.00 93.06 190 ILE A CA 1
ATOM 1497 C C . ILE A 1 190 ? 12.887 2.621 -16.877 1.00 93.06 190 ILE A C 1
ATOM 1499 O O . ILE A 1 190 ? 12.290 2.048 -15.962 1.00 93.06 190 ILE A O 1
ATOM 1503 N N . GLY A 1 191 ? 12.299 2.850 -18.056 1.00 91.81 191 GLY A N 1
ATOM 1504 C CA . GLY A 1 191 ? 10.904 2.515 -18.355 1.00 91.81 191 GLY A CA 1
ATOM 1505 C C . GLY A 1 191 ? 10.614 1.008 -18.366 1.00 91.81 191 GLY A C 1
ATOM 1506 O O . GLY A 1 191 ? 9.535 0.565 -17.944 1.00 91.81 191 GLY A O 1
ATOM 1507 N N . TYR A 1 192 ? 11.579 0.199 -18.796 1.00 91.56 192 TYR A N 1
ATOM 1508 C CA . TYR A 1 192 ? 11.447 -1.245 -18.996 1.00 91.56 192 TYR A CA 1
ATOM 1509 C C . TYR A 1 192 ? 12.565 -2.016 -18.270 1.00 91.56 192 TYR A C 1
ATOM 1511 O O . TYR A 1 192 ? 13.403 -2.671 -18.894 1.00 91.56 192 TYR A O 1
ATOM 1519 N N . PRO A 1 193 ? 12.559 -2.024 -16.925 1.00 86.50 193 PRO A N 1
ATOM 1520 C CA . PRO A 1 193 ? 13.655 -2.580 -16.128 1.00 86.50 193 PRO A CA 1
ATOM 1521 C C . PRO A 1 193 ? 13.889 -4.082 -16.347 1.00 86.50 193 PRO A C 1
ATOM 1523 O O . PRO A 1 193 ? 14.974 -4.586 -16.090 1.00 86.50 193 PRO A O 1
ATOM 1526 N N . ARG A 1 194 ? 12.875 -4.810 -16.833 1.00 86.81 194 ARG A N 1
ATOM 1527 C CA . ARG A 1 194 ? 12.928 -6.263 -17.049 1.00 86.81 194 ARG A CA 1
ATOM 1528 C C . ARG A 1 194 ? 13.439 -6.673 -18.435 1.00 86.81 194 ARG A C 1
ATOM 1530 O O . ARG A 1 194 ? 13.769 -7.835 -18.616 1.00 86.81 194 ARG A O 1
ATOM 1537 N N . GLN A 1 195 ? 13.466 -5.753 -19.402 1.00 88.50 195 GLN A N 1
ATOM 1538 C CA . GLN A 1 195 ? 13.727 -6.037 -20.824 1.00 88.50 195 GLN A CA 1
ATOM 1539 C C . GLN A 1 195 ? 14.942 -5.262 -21.352 1.00 88.50 195 GLN A C 1
ATOM 1541 O O . GLN A 1 195 ? 15.062 -5.013 -22.546 1.00 88.50 195 GLN A O 1
ATOM 1546 N N . ARG A 1 196 ? 15.856 -4.851 -20.471 1.00 86.75 196 ARG A N 1
ATOM 1547 C CA . ARG A 1 196 ? 16.936 -3.929 -20.838 1.00 86.75 196 ARG A CA 1
ATOM 1548 C C . ARG A 1 196 ? 17.859 -4.477 -21.920 1.00 86.75 196 ARG A C 1
ATOM 1550 O O . ARG A 1 196 ? 18.197 -3.742 -22.835 1.00 86.75 196 ARG A O 1
ATOM 1557 N N . PHE A 1 197 ? 18.242 -5.751 -21.831 1.00 88.44 197 PHE A N 1
ATOM 1558 C CA . PHE A 1 197 ? 19.091 -6.382 -22.847 1.00 88.44 197 PHE A CA 1
ATOM 1559 C C . PHE A 1 197 ? 18.405 -6.426 -24.215 1.00 88.44 197 PHE A C 1
ATOM 1561 O O . PHE A 1 197 ? 19.041 -6.137 -25.222 1.00 88.44 197 PHE A O 1
ATOM 1568 N N . LEU A 1 198 ? 17.096 -6.705 -24.242 1.00 89.56 198 LEU A N 1
ATOM 1569 C CA . LEU A 1 198 ? 16.302 -6.657 -25.469 1.00 89.56 198 LEU A CA 1
ATOM 1570 C C . LEU A 1 198 ? 16.269 -5.236 -26.046 1.00 89.56 198 LEU A C 1
ATOM 1572 O O . LEU A 1 198 ? 16.482 -5.060 -27.235 1.00 89.56 198 LEU A O 1
ATOM 1576 N N . ILE A 1 199 ? 16.061 -4.219 -25.207 1.00 89.31 199 ILE A N 1
ATOM 1577 C CA . ILE A 1 199 ? 16.064 -2.808 -25.623 1.00 89.31 199 ILE A CA 1
ATOM 1578 C C . ILE A 1 199 ? 17.421 -2.381 -26.165 1.00 89.31 199 ILE A C 1
ATOM 1580 O O . ILE A 1 199 ? 17.473 -1.666 -27.157 1.00 89.31 199 ILE A O 1
ATOM 1584 N N . PHE A 1 200 ? 18.512 -2.822 -25.542 1.00 90.88 200 PHE A N 1
ATOM 1585 C CA . PHE A 1 200 ? 19.853 -2.548 -26.038 1.00 90.88 200 PHE A CA 1
ATOM 1586 C C . PHE A 1 200 ? 20.086 -3.205 -27.405 1.00 90.88 200 PHE A C 1
ATOM 1588 O O . PHE A 1 200 ? 20.534 -2.535 -28.329 1.00 90.88 200 PHE A O 1
ATOM 1595 N N . ALA A 1 201 ? 19.703 -4.476 -27.565 1.00 93.38 201 ALA A N 1
ATOM 1596 C CA . ALA A 1 201 ? 19.817 -5.188 -28.837 1.00 93.38 201 ALA A CA 1
ATOM 1597 C C . ALA A 1 201 ? 18.967 -4.540 -29.947 1.00 93.38 201 ALA A C 1
ATOM 1599 O O . ALA A 1 201 ? 19.467 -4.287 -31.041 1.00 93.38 201 ALA A O 1
ATOM 1600 N N . VAL A 1 202 ? 17.706 -4.209 -29.651 1.00 93.12 202 VAL A N 1
ATOM 1601 C CA . VAL A 1 202 ? 16.810 -3.494 -30.576 1.00 93.12 202 VAL A CA 1
ATOM 1602 C C . VAL A 1 202 ? 17.350 -2.098 -30.889 1.00 93.12 202 VAL A C 1
ATOM 1604 O O . VAL A 1 202 ? 17.306 -1.674 -32.037 1.00 93.12 202 VAL A O 1
ATOM 1607 N N . GLY A 1 203 ? 17.902 -1.396 -29.899 1.00 92.88 203 GLY A N 1
ATOM 1608 C CA . GLY A 1 203 ? 18.541 -0.095 -30.082 1.00 92.88 203 GLY A CA 1
ATOM 1609 C C . GLY A 1 203 ? 19.748 -0.167 -31.016 1.00 92.88 203 GLY A C 1
ATOM 1610 O O . GLY A 1 203 ? 19.873 0.671 -31.903 1.00 92.88 203 GLY A O 1
ATOM 1611 N N . LEU A 1 204 ? 20.595 -1.191 -30.881 1.00 94.00 204 LEU A N 1
ATOM 1612 C CA . LEU A 1 204 ? 21.742 -1.401 -31.765 1.00 94.00 204 LEU A CA 1
ATOM 1613 C C . LEU A 1 204 ? 21.288 -1.709 -33.198 1.00 94.00 204 LEU A C 1
ATOM 1615 O O . LEU A 1 204 ? 21.796 -1.119 -34.150 1.00 94.00 204 LEU A O 1
ATOM 1619 N N . ALA A 1 205 ? 20.279 -2.572 -33.346 1.00 94.06 205 ALA A N 1
ATOM 1620 C CA . ALA A 1 205 ? 19.660 -2.846 -34.639 1.00 94.06 205 ALA A CA 1
ATOM 1621 C C . ALA A 1 205 ? 19.065 -1.571 -35.263 1.00 94.06 205 ALA A C 1
ATOM 1623 O O . ALA A 1 205 ? 19.229 -1.341 -36.460 1.00 94.06 205 ALA A O 1
ATOM 1624 N N . ALA A 1 206 ? 18.431 -0.712 -34.459 1.00 91.69 206 ALA A N 1
ATOM 1625 C CA . ALA A 1 206 ? 17.889 0.563 -34.912 1.00 91.69 206 ALA A CA 1
ATOM 1626 C C . ALA A 1 206 ? 18.990 1.538 -35.354 1.00 91.69 206 ALA A C 1
ATOM 1628 O O . ALA A 1 206 ? 18.826 2.168 -36.391 1.00 91.69 206 ALA A O 1
ATOM 1629 N N . VAL A 1 207 ? 20.118 1.631 -34.636 1.00 92.50 207 VAL A N 1
ATOM 1630 C CA . VAL A 1 207 ? 21.276 2.451 -35.046 1.00 92.50 207 VAL A CA 1
ATOM 1631 C C . VAL A 1 207 ? 21.762 2.046 -36.438 1.00 92.50 207 VAL A C 1
ATOM 1633 O O . VAL A 1 207 ? 21.898 2.904 -37.307 1.00 92.50 207 VAL A O 1
ATOM 1636 N N . ILE A 1 208 ? 21.973 0.746 -36.657 1.00 90.19 208 ILE A N 1
ATOM 1637 C CA . ILE A 1 208 ? 22.445 0.211 -37.941 1.00 90.19 208 ILE A CA 1
ATOM 1638 C C . ILE A 1 208 ? 21.408 0.466 -39.040 1.00 90.19 208 ILE A C 1
ATOM 1640 O O . ILE A 1 208 ? 21.745 0.975 -40.105 1.00 90.19 208 ILE A O 1
ATOM 1644 N N . SER A 1 209 ? 20.138 0.162 -38.767 1.00 89.75 209 SER A N 1
ATOM 1645 C CA . SER A 1 209 ? 19.048 0.325 -39.738 1.00 89.75 209 SER A CA 1
ATOM 1646 C C . SER A 1 209 ? 18.870 1.784 -40.156 1.00 89.75 209 SER A C 1
ATOM 1648 O O . SER A 1 209 ? 18.696 2.073 -41.335 1.00 89.75 209 SER A O 1
ATOM 1650 N N . LEU A 1 210 ? 18.944 2.709 -39.197 1.00 88.00 210 LEU A N 1
ATOM 1651 C CA . LEU A 1 210 ? 18.836 4.144 -39.439 1.00 88.00 210 LEU A CA 1
ATOM 1652 C C . LEU A 1 210 ? 20.013 4.687 -40.250 1.00 88.00 210 LEU A C 1
ATOM 1654 O O . LEU A 1 210 ? 19.805 5.575 -41.069 1.00 88.00 210 LEU A O 1
ATOM 1658 N N . GLU A 1 211 ? 21.225 4.165 -40.054 1.00 89.12 211 GLU A N 1
ATOM 1659 C CA . GLU A 1 211 ? 22.374 4.553 -40.876 1.00 89.12 211 GLU A CA 1
ATOM 1660 C C . GLU A 1 211 ? 22.249 4.039 -42.313 1.00 89.12 211 GLU A C 1
ATOM 1662 O O . GLU A 1 211 ? 22.466 4.784 -43.263 1.00 89.12 211 GLU A O 1
ATOM 1667 N N . LEU A 1 212 ? 21.834 2.781 -42.485 1.00 86.94 212 LEU A N 1
ATOM 1668 C CA . LEU A 1 212 ? 21.599 2.202 -43.809 1.00 86.94 212 LEU A CA 1
ATOM 1669 C C . LEU A 1 212 ? 20.497 2.950 -44.564 1.00 86.94 212 LEU A C 1
ATOM 1671 O O . LEU A 1 212 ? 20.643 3.211 -45.755 1.00 86.94 212 LEU A O 1
ATOM 1675 N N . ALA A 1 213 ? 19.430 3.345 -43.866 1.00 85.81 213 ALA A N 1
ATOM 1676 C CA . ALA A 1 213 ? 18.338 4.124 -44.438 1.00 85.81 213 ALA A CA 1
ATOM 1677 C C . ALA A 1 213 ? 18.793 5.501 -44.947 1.00 85.81 213 ALA A C 1
ATOM 1679 O O . ALA A 1 213 ? 18.193 6.031 -45.882 1.00 85.81 213 ALA A O 1
ATOM 1680 N N . GLN A 1 214 ? 19.865 6.078 -44.389 1.00 83.12 214 GLN A N 1
ATOM 1681 C CA . GLN A 1 214 ? 20.397 7.344 -44.894 1.00 83.12 214 GLN A CA 1
ATOM 1682 C C . GLN A 1 214 ? 20.974 7.219 -46.301 1.00 83.12 214 GLN A C 1
ATOM 1684 O O . GLN A 1 214 ? 20.878 8.188 -47.038 1.00 83.12 214 GLN A O 1
ATOM 1689 N N . ASN A 1 215 ? 21.460 6.045 -46.720 1.00 81.81 215 ASN A N 1
ATOM 1690 C CA . ASN A 1 215 ? 21.972 5.829 -48.082 1.00 81.81 215 ASN A CA 1
ATOM 1691 C C . ASN A 1 215 ? 20.889 5.915 -49.169 1.00 81.81 215 ASN A C 1
ATOM 1693 O O . ASN A 1 215 ? 21.207 5.950 -50.354 1.00 81.81 215 ASN A O 1
ATOM 1697 N N . TRP A 1 216 ? 19.610 5.917 -48.788 1.00 79.50 216 TRP A N 1
ATOM 1698 C CA . TRP A 1 216 ? 18.498 6.155 -49.709 1.00 79.50 216 TRP A CA 1
ATOM 1699 C C . TRP A 1 216 ? 18.136 7.639 -49.825 1.00 79.50 216 TRP A C 1
ATOM 1701 O O . TRP A 1 216 ? 17.313 8.005 -50.661 1.00 79.50 216 TRP A O 1
ATOM 1711 N N . SER A 1 217 ? 18.740 8.502 -49.003 1.00 70.88 217 SER A N 1
ATOM 1712 C CA . SER A 1 217 ? 18.567 9.945 -49.103 1.00 70.88 217 SER A CA 1
ATOM 1713 C C . SER A 1 217 ? 19.509 10.519 -50.166 1.00 70.88 217 SER A C 1
ATOM 1715 O O . SER A 1 217 ? 20.718 10.325 -50.067 1.00 70.88 217 SER A O 1
ATOM 1717 N N . PRO A 1 218 ? 19.013 11.307 -51.136 1.00 70.06 218 PRO A N 1
ATOM 1718 C CA . PRO A 1 218 ? 19.853 11.908 -52.178 1.00 70.06 218 PRO A CA 1
ATOM 1719 C C . PRO A 1 218 ? 20.949 12.843 -51.645 1.00 70.06 218 PRO A C 1
ATOM 1721 O O . PRO A 1 218 ? 21.923 13.122 -52.336 1.00 70.06 218 PRO A O 1
ATOM 1724 N N . THR A 1 219 ? 20.776 13.367 -50.429 1.00 69.88 219 THR A N 1
ATOM 1725 C CA . THR A 1 219 ? 21.639 14.405 -49.844 1.00 69.88 219 THR A CA 1
ATOM 1726 C C . THR A 1 219 ? 22.522 13.891 -48.713 1.00 69.88 219 THR A C 1
ATOM 1728 O O . THR A 1 219 ? 23.301 14.660 -48.149 1.00 69.88 219 THR A O 1
ATOM 1731 N N . ARG A 1 220 ? 22.417 12.607 -48.345 1.00 68.12 220 ARG A N 1
ATOM 1732 C CA . ARG A 1 220 ? 23.098 12.070 -47.168 1.00 68.12 220 ARG A CA 1
ATOM 1733 C C . ARG A 1 220 ? 23.630 10.672 -47.431 1.00 68.12 220 ARG A C 1
ATOM 1735 O O . ARG A 1 220 ? 22.967 9.851 -48.038 1.00 68.12 220 ARG A O 1
ATOM 1742 N N . HIS A 1 221 ? 24.823 10.413 -46.920 1.00 76.38 221 HIS A N 1
ATOM 1743 C CA . HIS A 1 221 ? 25.438 9.096 -46.956 1.00 76.38 221 HIS A CA 1
ATOM 1744 C C . HIS A 1 221 ? 25.726 8.689 -45.521 1.00 76.38 221 HIS A C 1
ATOM 1746 O O . HIS A 1 221 ? 26.249 9.493 -44.743 1.00 76.38 221 HIS A O 1
ATOM 1752 N N . GLY A 1 222 ? 25.344 7.467 -45.170 1.00 77.19 222 GLY A N 1
ATOM 1753 C CA . GLY A 1 222 ? 25.658 6.917 -43.865 1.00 77.19 222 GLY A CA 1
ATOM 1754 C C . GLY A 1 222 ? 27.167 6.722 -43.722 1.00 77.19 222 GLY A C 1
ATOM 1755 O O . GLY A 1 222 ? 27.834 6.275 -44.657 1.00 77.19 222 GLY A O 1
ATOM 1756 N N . THR A 1 223 ? 27.722 7.042 -42.556 1.00 84.31 223 THR A N 1
ATOM 1757 C CA . THR A 1 223 ? 29.140 6.839 -42.251 1.00 84.31 223 THR A CA 1
ATOM 1758 C C . THR A 1 223 ? 29.312 5.852 -41.104 1.00 84.31 223 THR A C 1
ATOM 1760 O O . THR A 1 223 ? 28.546 5.818 -40.143 1.00 84.31 223 THR A O 1
ATOM 1763 N N . ILE A 1 224 ? 30.379 5.053 -41.163 1.00 86.38 224 ILE A N 1
ATOM 1764 C CA . ILE A 1 224 ? 30.723 4.122 -40.077 1.00 86.38 224 ILE A CA 1
ATOM 1765 C C . ILE A 1 224 ? 30.999 4.892 -38.774 1.00 86.38 224 ILE A C 1
ATOM 1767 O O . ILE A 1 224 ? 30.674 4.421 -37.687 1.00 86.38 224 ILE A O 1
ATOM 1771 N N . HIS A 1 225 ? 31.558 6.099 -38.879 1.00 87.94 225 HIS A N 1
ATOM 1772 C CA . HIS A 1 225 ? 31.803 6.988 -37.746 1.00 87.94 225 HIS A CA 1
ATOM 1773 C C . HIS A 1 225 ? 30.509 7.357 -36.997 1.00 87.94 225 HIS A C 1
ATOM 1775 O O . HIS A 1 225 ? 30.444 7.233 -35.772 1.00 87.94 225 HIS A O 1
ATOM 1781 N N . ASP A 1 226 ? 29.447 7.710 -37.725 1.00 85.06 226 ASP A N 1
ATOM 1782 C CA . ASP A 1 226 ? 28.144 8.052 -37.145 1.00 85.06 226 ASP A CA 1
ATOM 1783 C C . ASP A 1 226 ? 27.507 6.855 -36.419 1.00 85.06 226 ASP A C 1
ATOM 1785 O O . ASP A 1 226 ? 26.916 7.026 -35.347 1.00 85.06 226 ASP A O 1
ATOM 1789 N N . VAL A 1 227 ? 27.677 5.636 -36.948 1.00 88.94 227 VAL A N 1
ATOM 1790 C CA . VAL A 1 227 ? 27.257 4.391 -36.275 1.00 88.94 227 VAL A CA 1
ATOM 1791 C C . VAL A 1 227 ? 27.947 4.251 -34.922 1.00 88.94 227 VAL A C 1
ATOM 1793 O O . VAL A 1 227 ? 27.275 3.993 -33.921 1.00 88.94 227 VAL A O 1
ATOM 1796 N N . TR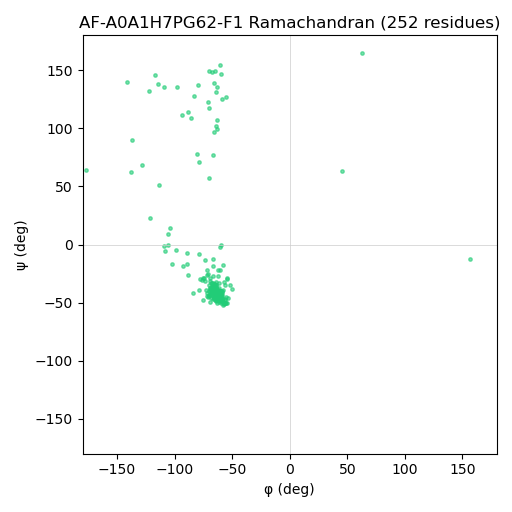P A 1 228 ? 29.269 4.448 -34.870 1.00 92.06 228 TRP A N 1
ATOM 1797 C CA . TRP A 1 228 ? 30.041 4.317 -33.632 1.00 92.06 228 TRP A CA 1
ATOM 1798 C C . TRP A 1 228 ? 29.594 5.311 -32.566 1.00 92.06 228 TRP A C 1
ATOM 1800 O O . TRP A 1 228 ? 29.355 4.912 -31.428 1.00 92.06 228 TRP A O 1
ATOM 1810 N N . ILE A 1 229 ? 29.402 6.579 -32.928 1.00 91.06 229 ILE A N 1
ATOM 1811 C CA . ILE A 1 229 ? 28.943 7.612 -31.990 1.00 91.06 229 ILE A CA 1
ATOM 1812 C C . ILE A 1 229 ? 27.580 7.252 -31.390 1.00 91.06 229 ILE A C 1
ATOM 1814 O O . ILE A 1 229 ? 27.391 7.312 -30.171 1.00 91.06 229 ILE A O 1
ATOM 1818 N N . LYS A 1 230 ? 26.626 6.841 -32.233 1.00 91.75 230 LYS A N 1
ATOM 1819 C CA . LYS A 1 230 ? 25.279 6.453 -31.791 1.00 91.75 230 LYS A CA 1
ATOM 1820 C C . LYS A 1 230 ? 25.322 5.203 -30.905 1.00 91.75 230 LYS A C 1
ATOM 1822 O O . LYS A 1 230 ? 24.640 5.156 -29.880 1.00 91.75 230 LYS A O 1
ATOM 1827 N N . ALA A 1 231 ? 26.151 4.219 -31.258 1.00 94.31 231 ALA A N 1
ATOM 1828 C CA . ALA A 1 231 ? 26.335 2.994 -30.483 1.00 94.31 231 ALA A CA 1
ATOM 1829 C C . ALA A 1 231 ? 26.983 3.257 -29.111 1.00 94.31 231 ALA A C 1
ATOM 1831 O O . ALA A 1 231 ? 26.538 2.694 -28.110 1.00 94.31 231 ALA A O 1
ATOM 1832 N N . ILE A 1 232 ? 27.979 4.148 -29.038 1.00 95.25 232 ILE A N 1
ATOM 1833 C CA . ILE A 1 232 ? 28.601 4.573 -27.774 1.00 95.25 232 ILE A CA 1
ATOM 1834 C C . ILE A 1 232 ? 27.566 5.270 -26.888 1.00 95.25 232 ILE A C 1
ATOM 1836 O O . ILE A 1 232 ? 27.423 4.905 -25.720 1.00 95.25 232 ILE A O 1
ATOM 1840 N N . GLY A 1 233 ? 26.795 6.213 -27.439 1.00 93.62 233 GLY A N 1
ATOM 1841 C CA . GLY A 1 233 ? 25.708 6.879 -26.715 1.00 93.62 233 GLY A CA 1
ATOM 1842 C C . GLY A 1 233 ? 24.701 5.879 -26.138 1.00 93.62 233 GLY A C 1
ATOM 1843 O O . GLY A 1 233 ? 24.431 5.887 -24.934 1.00 93.62 233 GLY A O 1
ATOM 1844 N N . LEU A 1 234 ? 24.217 4.953 -26.972 1.00 94.56 234 LEU A N 1
ATOM 1845 C CA . LEU A 1 234 ? 23.311 3.871 -26.574 1.00 94.56 234 LEU A CA 1
ATOM 1846 C C . LEU A 1 234 ? 23.897 3.018 -25.429 1.00 94.56 234 LEU A C 1
ATOM 1848 O O . LEU A 1 234 ? 23.216 2.753 -24.433 1.00 94.56 234 LEU A O 1
ATOM 1852 N N . GLY A 1 235 ? 25.161 2.605 -25.557 1.00 95.00 235 GLY A N 1
ATOM 1853 C CA . GLY A 1 235 ? 25.871 1.795 -24.566 1.00 95.00 235 GLY A CA 1
ATOM 1854 C C . GLY A 1 235 ? 26.042 2.503 -23.226 1.00 95.00 235 GLY A C 1
ATOM 1855 O O . GLY A 1 235 ? 25.743 1.920 -22.182 1.00 95.00 235 GLY A O 1
ATOM 1856 N N . LEU A 1 236 ? 26.447 3.774 -23.244 1.00 95.56 236 LEU A N 1
ATOM 1857 C CA . LEU A 1 236 ? 26.608 4.584 -22.036 1.00 95.56 236 LEU A CA 1
ATOM 1858 C C . LEU A 1 236 ? 25.277 4.787 -21.302 1.00 95.56 236 LEU A C 1
ATOM 1860 O O . LEU A 1 236 ? 25.220 4.608 -20.085 1.00 95.56 236 LEU A O 1
ATOM 1864 N N . GLY A 1 237 ? 24.191 5.086 -22.024 1.00 91.56 237 GLY A N 1
ATOM 1865 C CA . GLY A 1 237 ? 22.863 5.240 -21.420 1.00 91.56 237 GLY A CA 1
ATOM 1866 C C . GLY A 1 237 ? 22.368 3.956 -20.744 1.00 91.56 237 GLY A C 1
ATOM 1867 O O . GLY A 1 237 ? 21.836 3.992 -19.631 1.00 91.56 237 GLY A O 1
ATOM 1868 N N . PHE A 1 238 ? 22.610 2.800 -21.366 1.00 92.38 238 PHE A N 1
ATOM 1869 C CA . PHE A 1 238 ? 22.315 1.494 -20.773 1.00 92.38 238 PHE A CA 1
ATOM 1870 C C . PHE A 1 238 ? 23.180 1.194 -19.537 1.00 92.38 238 PHE A C 1
ATOM 1872 O O . PHE A 1 238 ? 22.665 0.734 -18.508 1.00 92.38 238 PHE A O 1
ATOM 1879 N N . ALA A 1 239 ? 24.491 1.436 -19.633 1.00 92.25 239 ALA A N 1
ATOM 1880 C CA . ALA A 1 239 ? 25.454 1.157 -18.572 1.00 92.25 239 ALA A CA 1
ATOM 1881 C C . ALA A 1 239 ? 25.185 2.011 -17.329 1.00 92.25 239 ALA A C 1
ATOM 1883 O O . ALA A 1 239 ? 25.194 1.481 -16.220 1.00 92.25 239 ALA A O 1
ATOM 1884 N N . LEU A 1 240 ? 24.855 3.293 -17.510 1.00 92.25 240 LEU A N 1
ATOM 1885 C CA . LEU A 1 240 ? 24.528 4.216 -16.425 1.00 92.25 240 LEU A CA 1
ATOM 1886 C C . LEU A 1 240 ? 23.341 3.713 -15.593 1.00 92.25 240 LEU A C 1
ATOM 1888 O O . LEU A 1 240 ? 23.438 3.589 -14.372 1.00 92.25 240 LEU A O 1
ATOM 1892 N N . VAL A 1 241 ? 22.241 3.334 -16.246 1.00 89.62 241 VAL A N 1
ATOM 1893 C CA . VAL A 1 241 ? 21.050 2.822 -15.548 1.00 89.62 241 VAL A CA 1
ATOM 1894 C C . VAL A 1 241 ? 21.329 1.474 -14.879 1.00 89.62 241 VAL A C 1
ATOM 1896 O O . VAL A 1 241 ? 20.883 1.228 -13.758 1.00 89.62 241 VAL A O 1
ATOM 1899 N N . SER A 1 242 ? 22.091 0.603 -15.540 1.00 86.94 242 SER A N 1
ATOM 1900 C CA . SER A 1 242 ? 22.444 -0.713 -14.998 1.00 86.94 242 SER A CA 1
ATOM 1901 C C . SER A 1 242 ? 23.417 -0.623 -13.815 1.00 86.94 242 SER A C 1
ATOM 1903 O O . SER A 1 242 ? 23.311 -1.413 -12.878 1.00 86.94 242 SER A O 1
ATOM 1905 N N . GLY A 1 243 ? 24.339 0.343 -13.827 1.00 84.38 243 GLY A N 1
ATOM 1906 C CA . GLY A 1 243 ? 25.309 0.591 -12.759 1.00 84.38 243 GLY A CA 1
ATOM 1907 C C . GLY A 1 243 ? 24.661 1.151 -11.494 1.00 84.38 243 GLY A C 1
ATOM 1908 O O . GLY A 1 243 ? 24.914 0.641 -10.405 1.00 84.38 243 GLY A O 1
ATOM 1909 N N . VAL A 1 244 ? 23.742 2.114 -11.634 1.00 83.81 244 VAL A N 1
ATOM 1910 C CA . VAL A 1 244 ? 22.981 2.682 -10.502 1.00 83.81 244 VAL A CA 1
ATOM 1911 C C . VAL A 1 244 ? 22.216 1.603 -9.725 1.00 83.81 244 VAL A C 1
ATOM 1913 O O . VAL A 1 244 ? 22.075 1.691 -8.507 1.00 83.81 244 VAL A O 1
ATOM 1916 N N . GLU A 1 245 ? 21.751 0.547 -10.394 1.00 73.31 245 GLU A N 1
ATOM 1917 C CA . GLU A 1 245 ? 21.076 -0.559 -9.711 1.00 73.31 245 GLU A CA 1
ATOM 1918 C C . GLU A 1 245 ? 22.013 -1.532 -9.006 1.00 73.31 245 GLU A C 1
ATOM 1920 O O . GLU A 1 245 ? 21.626 -2.092 -7.983 1.00 73.31 245 GLU A O 1
ATOM 1925 N N . ARG A 1 246 ? 23.237 -1.714 -9.508 1.00 71.56 246 ARG A N 1
ATOM 1926 C CA . ARG A 1 246 ? 24.256 -2.539 -8.840 1.00 71.56 246 ARG A CA 1
ATOM 1927 C C . ARG A 1 246 ? 24.798 -1.876 -7.575 1.00 71.56 246 ARG A C 1
ATOM 1929 O O . ARG A 1 246 ? 25.221 -2.577 -6.667 1.00 71.56 246 ARG A O 1
ATOM 1936 N N . LEU A 1 247 ? 24.741 -0.545 -7.504 1.00 68.94 247 LEU A N 1
ATOM 1937 C CA . LEU A 1 247 ? 25.132 0.235 -6.328 1.00 68.94 247 LEU A CA 1
ATOM 1938 C C . LEU A 1 247 ? 24.065 0.258 -5.223 1.00 68.94 247 LEU A C 1
ATOM 1940 O O . LEU A 1 247 ? 24.353 0.735 -4.129 1.00 68.94 247 LEU A O 1
ATOM 1944 N N . LYS A 1 248 ? 22.847 -0.261 -5.457 1.00 59.75 248 LYS A N 1
ATOM 1945 C CA . LYS A 1 248 ? 21.903 -0.493 -4.356 1.00 59.75 248 LYS A CA 1
ATOM 1946 C C . LYS A 1 248 ? 22.432 -1.645 -3.502 1.00 59.75 248 LYS A C 1
ATOM 1948 O O . LYS A 1 248 ? 22.498 -2.762 -4.017 1.00 59.75 248 LYS A O 1
ATOM 1953 N N . PRO A 1 249 ? 22.753 -1.422 -2.214 1.00 44.75 249 PRO A N 1
ATOM 1954 C CA . PRO A 1 249 ? 23.148 -2.504 -1.331 1.00 44.75 249 PRO A CA 1
ATOM 1955 C C . PRO A 1 249 ? 22.054 -3.566 -1.344 1.00 44.75 249 PRO A C 1
ATOM 1957 O O . PRO A 1 249 ? 20.872 -3.267 -1.142 1.00 44.75 249 PRO A O 1
ATOM 1960 N N . SER A 1 250 ? 22.441 -4.807 -1.624 1.00 43.72 250 SER A N 1
ATOM 1961 C CA . SER A 1 250 ? 21.564 -5.951 -1.445 1.00 43.72 250 SER A CA 1
ATOM 1962 C C . SER A 1 250 ? 21.251 -6.028 0.048 1.00 43.72 250 SER A C 1
ATOM 1964 O O . SER A 1 250 ? 22.076 -6.488 0.829 1.00 43.72 250 SER A O 1
ATOM 1966 N N . ALA A 1 251 ? 20.082 -5.536 0.465 1.00 50.34 251 ALA A N 1
ATOM 1967 C CA . ALA A 1 251 ? 19.549 -5.696 1.820 1.00 50.34 251 ALA A CA 1
ATOM 1968 C C . ALA A 1 251 ? 19.128 -7.163 2.046 1.00 50.34 251 ALA A C 1
ATOM 1970 O O . ALA A 1 251 ? 17.963 -7.483 2.270 1.00 50.34 251 ALA A O 1
ATOM 1971 N N . ARG A 1 252 ? 20.085 -8.072 1.869 1.00 43.03 252 ARG A N 1
ATOM 1972 C CA . ARG A 1 252 ? 20.010 -9.515 2.084 1.00 43.03 252 ARG A CA 1
ATOM 1973 C C . ARG A 1 252 ? 21.304 -9.945 2.770 1.00 43.03 252 ARG A C 1
ATOM 1975 O O . ARG A 1 252 ? 22.085 -10.682 2.186 1.00 43.03 252 ARG A O 1
ATOM 1982 N N . SER A 1 253 ? 21.532 -9.424 3.970 1.00 39.88 253 SER A N 1
ATOM 1983 C CA . SER A 1 253 ? 22.441 -10.003 4.968 1.00 39.88 253 SER A CA 1
ATOM 1984 C C . SER A 1 253 ? 22.388 -9.180 6.260 1.00 39.88 253 SER A C 1
ATOM 1986 O O . SER A 1 253 ? 23.379 -8.545 6.598 1.00 39.88 253 SER A O 1
ATOM 1988 N N . LEU A 1 254 ? 21.235 -9.135 6.930 1.00 34.38 254 LEU A N 1
ATOM 1989 C CA . LEU A 1 254 ? 21.102 -8.918 8.378 1.00 34.38 254 LEU A CA 1
ATOM 1990 C C . LEU A 1 254 ? 19.789 -9.563 8.826 1.00 34.38 254 LEU A C 1
ATOM 1992 O O . LEU A 1 254 ? 18.770 -9.305 8.143 1.00 34.38 254 LEU A O 1
#

pLDDT: mean 82.19, std 13.87, range [34.38, 97.69]